Protein AF-A0A931X0A8-F1 (afdb_monomer_lite)

Sequence (350 aa):
MARTLSVPVARPAPNITLLTWGGIALCSALLLPWFRQGREIFSFLPAAMGLVLLRDSPWVIGVVILATLAVTVALLPRGEAERGRGALAVGALGLLLTTGELHLAGRPFGVGAAIVVLSFLAVLGTGLALSGMLRVDAFLAGSVLWMSAFVFIFILFPLWTVLKASVVVDGRLTLGFVEATLRAPNFLLVNNPATPRNETQIAALVGVTAGVLVGGALVVAGRRWRAVAWGIAVSTGTFVLAALYLGFGAVRNSVLLAIAVGVVSTALGFLFALLSERSRLPTRRLLGPFSILPIITPPFVLGLAMIFLFGRRGFITYQVLGISTNIFFGPLGVAIAQILAYTPIAYLVL

Radius of gyration: 30.84 Å; chains: 1; bounding box: 73×72×76 Å

Secondary structure (DSSP, 8-state):
---------------HHHHHHHHHHHHHHHHSBSB-STT-TT---GGGBHHHHTTT-HHHHHHHHHHHHHHHHHHS---HHHHHHHHHHHHHHHHHHHHHHHHHH-SPBPHHHHHHHHHHHHHHHHHHHHTTSS-S-HHHHHHHHHHHHHHIIIIIHHHHHHHHHHHEETTEE-THHHHHHHSSHHHH-SS-TTSSS-HHHHHHHHHHHHHHHHHHHHHHTT-HHHHHHHHHHHHHHHHHHHHHHH--SHHHHHHHHHHHHHHHHHHHHHHHHHHHHH---TTHHHHHHHHHHHHHS-HHHHHHHHHHHHSTT-IIIIIIT-----GGGSHHHHHHHHHHHHHHHHHHH-

Structure (mmCIF, N/CA/C/O backbone):
data_AF-A0A931X0A8-F1
#
_entry.id   AF-A0A931X0A8-F1
#
loop_
_atom_site.group_PDB
_atom_site.id
_atom_site.type_symbol
_atom_site.label_atom_id
_atom_site.label_alt_id
_atom_site.label_comp_id
_atom_site.label_asym_id
_atom_site.label_entity_id
_atom_site.label_seq_id
_atom_site.pdbx_PDB_ins_code
_atom_site.Cartn_x
_atom_site.Cartn_y
_atom_site.Cartn_z
_atom_site.occupancy
_atom_site.B_iso_or_equiv
_atom_site.auth_seq_id
_atom_site.auth_comp_id
_atom_site.auth_asym_id
_atom_site.auth_atom_id
_atom_site.pdbx_PDB_model_num
ATOM 1 N N . MET A 1 1 ? 38.638 46.600 -34.249 1.00 47.12 1 MET A N 1
ATOM 2 C CA . MET A 1 1 ? 38.869 45.137 -34.246 1.00 47.12 1 MET A CA 1
ATOM 3 C C . MET A 1 1 ? 38.197 44.529 -33.019 1.00 47.12 1 MET A C 1
ATOM 5 O O . MET A 1 1 ? 38.799 44.509 -31.956 1.00 47.12 1 MET A O 1
ATOM 9 N N . ALA A 1 2 ? 36.945 44.082 -33.137 1.00 49.72 2 ALA A N 1
ATOM 10 C CA . ALA A 1 2 ? 36.290 43.292 -32.095 1.00 49.72 2 ALA A CA 1
ATOM 11 C C . ALA A 1 2 ? 36.459 41.810 -32.459 1.00 49.72 2 ALA A C 1
ATOM 13 O O . ALA A 1 2 ? 35.886 41.349 -33.442 1.00 49.72 2 ALA A O 1
ATOM 14 N N . ARG A 1 3 ? 37.309 41.086 -31.719 1.00 51.78 3 ARG A N 1
ATOM 15 C CA . ARG A 1 3 ? 37.419 39.625 -31.835 1.00 51.78 3 ARG A CA 1
ATOM 16 C C . ARG A 1 3 ? 36.121 39.019 -31.307 1.00 51.78 3 ARG A C 1
ATOM 18 O O . ARG A 1 3 ? 35.871 39.047 -30.106 1.00 51.78 3 ARG A O 1
ATOM 25 N N . THR A 1 4 ? 35.307 38.478 -32.203 1.00 58.09 4 THR A N 1
ATOM 26 C CA . THR A 1 4 ? 34.209 37.579 -31.862 1.00 58.09 4 THR A CA 1
ATOM 27 C C . THR A 1 4 ? 34.801 36.340 -31.192 1.00 58.09 4 THR A C 1
ATOM 29 O O . THR A 1 4 ? 35.477 35.531 -31.823 1.00 58.09 4 THR A O 1
ATOM 32 N N . LEU A 1 5 ? 34.598 36.219 -29.880 1.00 57.81 5 LEU A N 1
ATOM 33 C CA . LEU A 1 5 ? 34.884 34.997 -29.136 1.00 57.81 5 LEU A CA 1
ATOM 34 C C . LEU A 1 5 ? 33.918 33.917 -29.633 1.00 57.81 5 LEU A C 1
ATOM 36 O O . LEU A 1 5 ? 32.758 33.872 -29.232 1.00 57.81 5 LEU A O 1
ATOM 40 N N . SER A 1 6 ? 34.384 33.064 -30.543 1.00 58.56 6 SER A N 1
ATOM 41 C CA . SER A 1 6 ? 33.683 31.842 -30.917 1.00 58.56 6 SER A CA 1
ATOM 42 C C . SER A 1 6 ? 33.696 30.902 -29.713 1.00 58.56 6 SER A C 1
ATOM 44 O O . SER A 1 6 ? 34.690 30.217 -29.467 1.00 58.56 6 SER A O 1
ATOM 46 N N . VAL A 1 7 ? 32.617 30.897 -28.929 1.00 63.09 7 VAL A N 1
ATOM 47 C CA . VAL A 1 7 ? 32.405 29.873 -27.902 1.00 63.09 7 VAL A CA 1
ATOM 48 C C . VAL A 1 7 ? 32.308 28.531 -28.636 1.00 63.09 7 VAL A C 1
ATOM 50 O O . VAL A 1 7 ? 31.448 28.393 -29.510 1.00 63.09 7 VAL A O 1
ATOM 53 N N . PRO A 1 8 ? 33.191 27.555 -28.364 1.00 57.22 8 PRO A N 1
ATOM 54 C CA . PRO A 1 8 ? 33.109 26.260 -29.018 1.00 57.22 8 PRO A CA 1
ATOM 55 C C . PRO A 1 8 ? 31.765 25.622 -28.666 1.00 57.22 8 PRO A C 1
ATOM 57 O O . PRO A 1 8 ? 31.428 25.474 -27.491 1.00 57.22 8 PRO A O 1
ATOM 60 N N . VAL A 1 9 ? 30.987 25.260 -29.689 1.00 61.78 9 VAL A N 1
ATOM 61 C CA . VAL A 1 9 ? 29.744 24.499 -29.527 1.00 61.78 9 VAL A CA 1
ATOM 62 C C . VAL A 1 9 ? 30.131 23.134 -28.963 1.00 61.78 9 VAL A C 1
ATOM 64 O O . VAL A 1 9 ? 30.545 22.235 -29.696 1.00 61.78 9 VAL A O 1
ATOM 67 N N . ALA A 1 10 ? 30.075 23.000 -27.639 1.00 63.38 10 ALA A N 1
ATOM 68 C CA . ALA A 1 10 ? 30.321 21.739 -26.965 1.00 63.38 10 ALA A CA 1
ATOM 69 C C . ALA A 1 10 ? 29.304 20.720 -27.488 1.00 63.38 10 ALA A C 1
ATOM 71 O O . ALA A 1 10 ? 28.094 20.955 -27.450 1.00 63.38 10 ALA A O 1
ATOM 72 N N . ARG A 1 11 ? 29.790 19.594 -28.023 1.00 63.09 11 ARG A N 1
ATOM 73 C CA . ARG A 1 11 ? 28.904 18.512 -28.460 1.00 63.09 11 ARG A CA 1
ATOM 74 C C . ARG A 1 11 ? 28.082 18.053 -27.253 1.00 63.09 11 ARG A C 1
ATOM 76 O O . ARG A 1 11 ? 28.680 17.791 -26.208 1.00 63.09 11 ARG A O 1
ATOM 83 N N . PRO A 1 12 ? 26.750 17.938 -27.372 1.00 73.31 12 PRO A N 1
ATOM 84 C CA . PRO A 1 12 ? 25.920 17.539 -26.248 1.00 73.31 12 PRO A CA 1
ATOM 85 C C . PRO A 1 12 ? 26.304 16.123 -25.811 1.00 73.31 12 PRO A C 1
ATOM 87 O O . PRO A 1 12 ? 26.112 15.154 -26.551 1.00 73.31 12 PRO A O 1
ATOM 90 N N . ALA A 1 13 ? 26.859 16.017 -24.602 1.00 81.44 13 ALA A N 1
ATOM 91 C CA . ALA A 1 13 ? 27.264 14.757 -23.988 1.00 81.44 13 ALA A CA 1
ATOM 92 C C . ALA A 1 13 ? 26.075 13.778 -23.893 1.00 81.44 13 ALA A C 1
ATOM 94 O O . ALA A 1 13 ? 24.921 14.222 -23.864 1.00 81.44 13 ALA A O 1
ATOM 95 N N . PRO A 1 14 ? 26.314 12.456 -23.877 1.00 85.25 14 PRO A N 1
ATOM 96 C CA . PRO A 1 14 ? 25.250 11.472 -23.702 1.00 85.25 14 PRO A CA 1
ATOM 97 C C . PRO A 1 14 ? 24.523 11.673 -22.366 1.00 85.25 14 PRO A C 1
ATOM 99 O O . PRO A 1 14 ? 25.137 12.004 -21.351 1.00 85.25 14 PRO A O 1
ATOM 102 N N . ASN A 1 15 ? 23.204 11.463 -22.359 1.00 89.69 15 ASN A N 1
ATOM 103 C CA . ASN A 1 15 ? 22.418 11.570 -21.132 1.00 89.69 15 ASN A CA 1
ATOM 104 C C . ASN A 1 15 ? 22.527 10.264 -20.333 1.00 89.69 15 ASN A C 1
ATOM 106 O O . ASN A 1 15 ? 21.932 9.250 -20.699 1.00 89.69 15 ASN A O 1
ATOM 110 N N . ILE A 1 16 ? 23.284 10.301 -19.236 1.00 91.25 16 ILE A N 1
ATOM 111 C CA . ILE A 1 16 ? 23.577 9.121 -18.411 1.00 91.25 16 ILE A CA 1
ATOM 112 C C . ILE A 1 16 ? 22.293 8.516 -17.831 1.00 91.25 16 ILE A C 1
ATOM 114 O O . ILE A 1 16 ? 22.151 7.301 -17.837 1.00 91.25 16 ILE A O 1
ATOM 118 N N . THR A 1 17 ? 21.334 9.331 -17.386 1.00 91.44 17 THR A N 1
ATOM 119 C CA . THR A 1 17 ? 20.079 8.849 -16.786 1.00 91.44 17 THR A CA 1
ATOM 120 C C . THR A 1 17 ? 19.210 8.087 -17.786 1.00 91.44 17 THR A C 1
ATOM 122 O O . THR A 1 17 ? 18.665 7.035 -17.464 1.00 91.44 17 THR A O 1
ATOM 125 N N . LEU A 1 18 ? 19.087 8.579 -19.021 1.00 93.00 18 LEU A N 1
ATOM 126 C CA . LEU A 1 18 ? 18.386 7.837 -20.074 1.00 93.00 18 LEU A CA 1
ATOM 127 C C . LEU A 1 18 ? 19.142 6.567 -20.464 1.00 93.00 18 LEU A C 1
ATOM 129 O O . LEU A 1 18 ? 18.517 5.537 -20.710 1.00 93.00 18 LEU A O 1
ATOM 133 N N . LEU A 1 19 ? 20.475 6.632 -20.501 1.00 94.88 19 LEU A N 1
ATOM 134 C CA . LEU A 1 19 ? 21.315 5.492 -20.847 1.00 94.88 19 LEU A CA 1
ATOM 135 C C . LEU A 1 19 ? 21.189 4.371 -19.811 1.00 94.88 19 LEU A C 1
ATOM 137 O O . LEU A 1 19 ? 21.069 3.207 -20.187 1.00 94.88 19 LEU A O 1
ATOM 141 N N . THR A 1 20 ? 21.175 4.710 -18.520 1.00 95.38 20 THR A N 1
ATOM 142 C CA . THR A 1 20 ? 21.026 3.733 -17.438 1.00 95.38 20 THR A CA 1
ATOM 143 C C . THR A 1 20 ? 19.653 3.079 -17.483 1.00 95.38 20 THR A C 1
ATOM 145 O O . THR A 1 20 ? 19.578 1.855 -17.525 1.00 95.38 20 THR A O 1
ATOM 148 N N . TRP A 1 21 ? 18.566 3.852 -17.549 1.00 96.38 21 TRP A N 1
ATOM 149 C CA . TRP A 1 21 ? 17.216 3.279 -17.578 1.00 96.38 21 TRP A CA 1
ATOM 150 C C . TRP A 1 21 ? 16.913 2.523 -18.873 1.00 96.38 21 TRP A C 1
ATOM 152 O O . TRP A 1 21 ? 16.328 1.443 -18.815 1.00 96.38 21 TRP A O 1
ATOM 162 N N . GLY A 1 22 ? 17.357 3.027 -20.027 1.00 96.19 22 GLY A N 1
ATOM 163 C CA . GLY A 1 22 ? 17.259 2.308 -21.299 1.00 96.19 22 GLY A CA 1
ATOM 164 C C . GLY A 1 22 ? 18.070 1.009 -21.290 1.00 96.19 22 GLY A C 1
ATOM 165 O O . GLY A 1 22 ? 17.586 -0.026 -21.743 1.00 96.19 22 GLY A O 1
ATOM 166 N N . GLY A 1 23 ? 19.274 1.034 -20.712 1.00 96.94 23 GLY A N 1
ATOM 167 C CA . GLY A 1 23 ? 20.123 -0.145 -20.554 1.00 96.94 23 GLY A CA 1
ATOM 168 C C . GLY A 1 23 ? 19.510 -1.187 -19.618 1.00 96.94 23 GLY A C 1
ATOM 169 O O . GLY A 1 23 ? 19.474 -2.365 -19.961 1.00 96.94 23 GLY A O 1
ATOM 170 N N . ILE A 1 24 ? 18.959 -0.766 -18.474 1.00 97.56 24 ILE A N 1
ATOM 171 C CA . ILE A 1 24 ? 18.244 -1.659 -17.549 1.00 97.56 24 ILE A CA 1
ATOM 172 C C . ILE A 1 24 ? 17.011 -2.255 -18.236 1.00 97.56 24 ILE A C 1
ATOM 174 O O . ILE A 1 24 ? 16.804 -3.466 -18.140 1.00 97.56 24 ILE A O 1
ATOM 178 N N . ALA A 1 25 ? 16.229 -1.454 -18.970 1.00 97.19 25 ALA A N 1
ATOM 179 C CA . ALA A 1 25 ? 15.089 -1.943 -19.746 1.00 97.19 25 ALA A CA 1
ATOM 180 C C . ALA A 1 25 ? 15.523 -3.010 -20.758 1.00 97.19 25 ALA A C 1
ATOM 182 O O . ALA A 1 25 ? 14.906 -4.065 -20.830 1.00 97.19 25 ALA A O 1
ATOM 183 N N . LEU A 1 26 ? 16.612 -2.779 -21.495 1.00 97.50 26 LEU A N 1
ATOM 184 C CA . LEU A 1 26 ? 17.105 -3.711 -22.510 1.00 97.50 26 LEU A CA 1
ATOM 185 C C . LEU A 1 26 ? 17.635 -5.009 -21.889 1.00 97.50 26 LEU A C 1
ATOM 187 O O . LEU A 1 26 ? 17.256 -6.101 -22.310 1.00 97.50 26 LEU A O 1
ATOM 191 N N . CYS A 1 27 ? 18.475 -4.899 -20.860 1.00 97.12 27 CYS A N 1
ATOM 192 C CA . CYS A 1 27 ? 19.023 -6.055 -20.158 1.00 97.12 27 CYS A CA 1
ATOM 193 C C . CYS A 1 27 ? 17.917 -6.888 -19.503 1.00 97.12 27 CYS A C 1
ATOM 195 O O . CYS A 1 27 ? 17.929 -8.109 -19.623 1.00 97.12 27 CYS A O 1
ATOM 197 N N . SER A 1 28 ? 16.940 -6.255 -18.847 1.00 95.19 28 SER A N 1
ATOM 198 C CA . SER A 1 28 ? 15.808 -6.967 -18.238 1.00 95.19 28 SER A CA 1
ATOM 199 C C . SER A 1 28 ? 14.871 -7.573 -19.281 1.00 95.19 28 SER A C 1
ATOM 201 O O . SER A 1 28 ? 14.453 -8.718 -19.118 1.00 95.19 28 SER A O 1
ATOM 203 N N . ALA A 1 29 ? 14.611 -6.866 -20.384 1.00 95.00 29 ALA A N 1
ATOM 204 C CA . ALA A 1 29 ? 13.797 -7.367 -21.483 1.00 95.00 29 ALA A CA 1
ATOM 205 C C . ALA A 1 29 ? 14.408 -8.600 -22.157 1.00 95.00 29 ALA A C 1
ATOM 207 O O . ALA A 1 29 ? 13.654 -9.418 -22.668 1.00 95.00 29 ALA A O 1
ATOM 208 N N . LEU A 1 30 ? 15.735 -8.758 -22.145 1.00 95.12 30 LEU A N 1
ATOM 209 C CA . LEU A 1 30 ? 16.428 -9.892 -22.763 1.00 95.12 30 LEU A CA 1
ATOM 210 C C . LEU A 1 30 ? 16.751 -11.017 -21.772 1.00 95.12 30 LEU A C 1
ATOM 212 O O . LEU A 1 30 ? 16.525 -12.189 -22.066 1.00 95.12 30 LEU A O 1
ATOM 216 N N . LEU A 1 31 ? 17.310 -10.677 -20.613 1.00 94.31 31 LEU A N 1
ATOM 217 C CA . LEU A 1 31 ? 18.003 -11.636 -19.748 1.00 94.31 31 LEU A CA 1
ATOM 218 C C . LEU A 1 31 ? 17.157 -12.141 -18.578 1.00 94.31 31 LEU A C 1
ATOM 220 O O . LEU A 1 31 ? 17.576 -13.079 -17.902 1.00 94.31 31 LEU A O 1
ATOM 224 N N . LEU A 1 32 ? 15.998 -11.532 -18.310 1.00 93.38 32 LEU A N 1
ATOM 225 C CA . LEU A 1 32 ? 15.161 -11.888 -17.165 1.00 93.38 32 LEU A CA 1
ATOM 226 C C . LEU A 1 32 ? 13.867 -12.601 -17.580 1.00 93.38 32 LEU A C 1
ATOM 228 O O . LEU A 1 32 ? 13.377 -12.414 -18.699 1.00 93.38 32 LEU A O 1
ATOM 232 N N . PRO A 1 33 ? 13.288 -13.413 -16.673 1.00 92.06 33 PRO A N 1
ATOM 233 C CA . PRO A 1 33 ? 12.029 -14.091 -16.928 1.00 92.06 33 PRO A CA 1
ATOM 234 C C . PRO A 1 33 ? 10.858 -13.100 -16.892 1.00 92.06 33 PRO A C 1
ATOM 236 O O . PRO A 1 33 ? 10.620 -12.417 -15.890 1.00 92.06 33 PRO A O 1
ATOM 239 N N . TRP A 1 34 ? 10.106 -13.040 -17.987 1.00 91.69 34 TRP A N 1
ATOM 240 C CA . TRP A 1 34 ? 8.918 -12.194 -18.146 1.00 91.69 34 TRP A CA 1
ATOM 241 C C . TRP A 1 34 ? 7.685 -12.762 -17.453 1.00 91.69 34 TRP A C 1
ATOM 243 O O . TRP A 1 34 ? 6.838 -12.012 -16.969 1.00 91.69 34 TRP A O 1
ATOM 253 N N . PHE A 1 35 ? 7.614 -14.087 -17.370 1.00 89.94 35 PHE A N 1
ATOM 254 C CA . PHE A 1 35 ? 6.514 -14.824 -16.762 1.00 89.94 35 PHE A CA 1
ATOM 255 C C . PHE A 1 35 ? 7.038 -15.753 -15.670 1.00 89.94 35 PHE A C 1
ATOM 257 O O . PHE A 1 35 ? 8.192 -16.184 -15.707 1.00 89.94 35 PHE A O 1
ATOM 264 N N . ARG A 1 36 ? 6.175 -16.090 -14.713 1.00 87.06 36 ARG A N 1
ATOM 265 C CA . ARG A 1 36 ? 6.492 -17.026 -13.625 1.00 87.06 36 ARG A CA 1
ATOM 266 C C . ARG A 1 36 ? 5.543 -18.217 -13.597 1.00 87.06 36 ARG A C 1
ATOM 268 O O . ARG A 1 36 ? 4.381 -18.098 -13.992 1.00 87.06 36 ARG A O 1
ATOM 275 N N . GLN A 1 37 ? 6.028 -19.356 -13.105 1.00 77.50 37 GLN A N 1
ATOM 276 C CA . GLN A 1 37 ? 5.179 -20.519 -12.840 1.00 77.50 37 GLN A CA 1
ATOM 277 C C . GLN A 1 37 ? 4.599 -20.415 -11.431 1.00 77.50 37 GLN A C 1
ATOM 279 O O . GLN A 1 37 ? 5.310 -20.437 -10.430 1.00 77.50 37 GLN A O 1
ATOM 284 N N . GLY A 1 38 ? 3.276 -20.300 -11.353 1.00 73.50 38 GLY A N 1
ATOM 285 C CA . GLY A 1 38 ? 2.566 -20.283 -10.080 1.00 73.50 38 GLY A CA 1
ATOM 286 C C . GLY A 1 38 ? 2.837 -19.029 -9.241 1.00 73.50 38 GLY A C 1
ATOM 287 O O . GLY A 1 38 ? 2.790 -17.902 -9.734 1.00 73.50 38 GLY A O 1
ATOM 288 N N . ARG A 1 39 ? 3.025 -19.225 -7.929 1.00 70.62 39 ARG A N 1
ATOM 289 C CA . ARG A 1 39 ? 3.071 -18.144 -6.926 1.00 70.62 39 ARG A CA 1
ATOM 290 C C . ARG A 1 39 ? 4.480 -17.695 -6.543 1.00 70.62 39 ARG A C 1
ATOM 292 O O . ARG A 1 39 ? 4.604 -16.687 -5.846 1.00 70.62 39 ARG A O 1
ATOM 299 N N . GLU A 1 40 ? 5.520 -18.376 -7.007 1.00 76.00 40 GLU A N 1
ATOM 300 C CA . GLU A 1 40 ? 6.910 -18.053 -6.676 1.00 76.00 40 GLU A CA 1
ATOM 301 C C . GLU A 1 40 ? 7.404 -16.871 -7.513 1.00 76.00 40 GLU A C 1
ATOM 303 O O . GLU A 1 40 ? 7.342 -16.896 -8.736 1.00 76.00 40 GLU A O 1
ATOM 308 N N . ILE A 1 41 ? 7.848 -15.789 -6.868 1.00 66.31 41 ILE A N 1
ATOM 309 C CA . ILE A 1 41 ? 8.265 -14.556 -7.567 1.00 66.31 41 ILE A CA 1
ATOM 310 C C . ILE A 1 41 ? 9.604 -14.755 -8.295 1.00 66.31 41 ILE A C 1
ATOM 312 O O . ILE A 1 41 ? 9.795 -14.216 -9.382 1.00 66.31 41 ILE A O 1
ATOM 316 N N . PHE A 1 42 ? 10.496 -15.570 -7.730 1.00 75.12 42 PHE A N 1
ATOM 317 C CA . PHE A 1 42 ? 11.835 -15.838 -8.261 1.00 75.12 42 PHE A CA 1
ATOM 318 C C . PHE A 1 42 ? 11.917 -17.152 -9.053 1.00 75.12 42 PHE A C 1
ATOM 320 O O . PHE A 1 42 ? 12.971 -17.778 -9.097 1.00 75.12 42 PHE A O 1
ATOM 327 N N . SER A 1 43 ? 10.819 -17.597 -9.676 1.00 72.38 43 SER A N 1
ATOM 328 C CA . SER A 1 43 ? 10.859 -18.797 -10.517 1.00 72.38 43 SER A CA 1
ATOM 329 C C . SER A 1 43 ? 11.645 -18.508 -11.801 1.00 72.38 43 SER A C 1
ATOM 331 O O . SER A 1 43 ? 11.216 -17.692 -12.623 1.00 72.38 43 SER A O 1
ATOM 333 N N . PHE A 1 44 ? 12.773 -19.185 -11.993 1.00 77.50 44 PHE A N 1
ATOM 334 C CA . PHE A 1 44 ? 13.575 -19.067 -13.207 1.00 77.50 44 PHE A CA 1
ATOM 335 C C . PHE A 1 44 ? 13.186 -20.159 -14.195 1.00 77.50 44 PHE A C 1
ATOM 337 O O . PHE A 1 44 ? 13.513 -21.329 -14.017 1.00 77.50 44 PHE A O 1
ATOM 344 N N . LEU A 1 45 ? 12.480 -19.761 -15.250 1.00 82.75 45 LEU A N 1
ATOM 345 C CA . LEU A 1 45 ? 12.090 -20.651 -16.334 1.00 82.75 45 LEU A CA 1
ATOM 346 C C . LEU A 1 45 ? 12.826 -20.238 -17.600 1.00 82.75 45 LEU A C 1
ATOM 348 O O . LEU A 1 45 ? 12.595 -19.125 -18.077 1.00 82.75 45 LEU A O 1
ATOM 352 N N . PRO A 1 46 ? 13.642 -21.124 -18.193 1.00 85.12 46 PRO A N 1
ATOM 353 C CA . PRO A 1 46 ? 14.332 -20.823 -19.442 1.00 85.12 46 PRO A CA 1
ATOM 354 C C . PRO A 1 46 ? 13.373 -20.371 -20.552 1.00 85.12 46 PRO A C 1
ATOM 356 O O . PRO A 1 46 ? 13.654 -19.405 -21.249 1.00 85.12 46 PRO A O 1
ATOM 359 N N . ALA A 1 47 ? 12.194 -20.994 -20.648 1.00 86.38 47 ALA A N 1
ATOM 360 C CA . ALA A 1 47 ? 11.167 -20.639 -21.631 1.00 86.38 47 ALA A CA 1
ATOM 361 C C . ALA A 1 47 ? 10.507 -19.268 -21.391 1.00 86.38 47 ALA A C 1
ATOM 363 O O . ALA A 1 47 ? 9.900 -18.711 -22.298 1.00 86.38 47 ALA A O 1
ATOM 364 N N . ALA A 1 48 ? 10.599 -18.724 -20.174 1.00 87.31 48 ALA A N 1
ATOM 365 C CA . ALA A 1 48 ? 10.066 -17.404 -19.850 1.00 87.31 48 ALA A CA 1
ATOM 366 C C . ALA A 1 48 ? 11.114 -16.292 -19.995 1.00 87.31 48 ALA A C 1
ATOM 368 O O . ALA A 1 48 ? 10.776 -15.125 -19.799 1.00 87.31 48 ALA A O 1
ATOM 369 N N . MET A 1 49 ? 12.372 -16.633 -20.299 1.00 91.25 49 MET A N 1
ATOM 370 C CA . MET A 1 49 ? 13.424 -15.648 -20.539 1.00 91.25 49 MET A CA 1
ATOM 371 C C . MET A 1 49 ? 13.089 -14.824 -21.777 1.00 91.25 49 MET A C 1
ATOM 373 O O . MET A 1 49 ? 12.707 -15.373 -22.812 1.00 91.25 49 MET A O 1
ATOM 377 N N . GLY A 1 50 ? 13.290 -13.512 -21.691 1.00 88.38 50 GLY A N 1
ATOM 378 C CA . GLY A 1 50 ? 13.003 -12.601 -22.796 1.00 88.38 50 GLY A CA 1
ATOM 379 C C . GLY A 1 50 ? 13.687 -12.984 -24.109 1.00 88.38 50 GLY A C 1
ATOM 380 O O . GLY A 1 50 ? 13.053 -12.974 -25.158 1.00 88.38 50 GLY A O 1
ATOM 381 N N . LEU A 1 51 ? 14.945 -13.432 -24.046 1.00 91.50 51 LEU A N 1
ATOM 382 C CA . LEU A 1 51 ? 15.713 -13.885 -25.208 1.00 91.50 51 LEU A CA 1
ATOM 383 C C . LEU A 1 51 ? 15.062 -15.070 -25.938 1.00 91.50 51 LEU A C 1
ATOM 385 O O . LEU A 1 5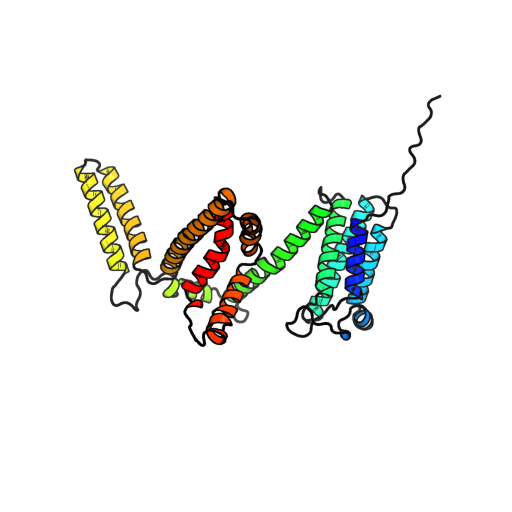1 ? 15.163 -15.175 -27.157 1.00 91.50 51 LEU A O 1
ATOM 389 N N . VAL A 1 52 ? 14.403 -15.963 -25.197 1.00 91.12 52 VAL A N 1
ATOM 390 C CA . VAL A 1 52 ? 13.673 -17.099 -25.774 1.00 91.12 52 VAL A CA 1
ATOM 391 C C . VAL A 1 52 ? 12.336 -16.620 -26.334 1.00 91.12 52 VAL A C 1
ATOM 393 O O . VAL A 1 52 ? 12.005 -16.935 -27.475 1.00 91.12 52 VAL A O 1
ATOM 396 N N . LEU A 1 53 ? 11.628 -15.772 -25.582 1.00 90.25 53 LEU A N 1
ATOM 397 C CA . LEU A 1 53 ? 10.337 -15.201 -25.977 1.00 90.25 53 LEU A CA 1
ATOM 398 C C . LEU A 1 53 ? 10.404 -14.324 -27.232 1.00 90.25 53 LEU A C 1
ATOM 400 O O . LEU A 1 53 ? 9.390 -14.177 -27.906 1.00 90.25 53 LEU A O 1
ATOM 404 N N . LEU A 1 54 ? 11.576 -13.792 -27.592 1.00 91.44 54 LEU A N 1
ATOM 405 C CA . LEU A 1 54 ? 11.783 -13.085 -28.861 1.00 91.44 54 LEU A CA 1
ATOM 406 C C . LEU A 1 54 ? 11.415 -13.918 -30.093 1.00 91.44 54 LEU A C 1
ATOM 408 O O . LEU A 1 54 ? 11.129 -13.343 -31.137 1.00 91.44 54 LEU A O 1
ATOM 412 N N . ARG A 1 55 ? 11.452 -15.252 -30.005 1.00 89.06 55 ARG A N 1
ATOM 413 C CA . ARG A 1 55 ? 11.071 -16.128 -31.123 1.00 89.06 55 ARG A CA 1
ATOM 414 C C . ARG A 1 55 ? 9.559 -16.273 -31.265 1.00 89.06 55 ARG A C 1
ATOM 416 O O . ARG A 1 55 ? 9.076 -16.447 -32.378 1.00 89.06 55 ARG A O 1
ATOM 423 N N . ASP A 1 56 ? 8.841 -16.170 -30.150 1.00 85.94 56 ASP A N 1
ATOM 424 C CA . ASP A 1 56 ? 7.445 -16.594 -30.052 1.00 85.94 56 ASP A CA 1
ATOM 425 C C . ASP A 1 56 ? 6.470 -15.419 -29.865 1.00 85.94 56 ASP A C 1
ATOM 427 O O . ASP A 1 56 ? 5.290 -15.547 -30.188 1.00 85.94 56 ASP A O 1
ATOM 431 N N . SER A 1 57 ? 6.935 -14.272 -29.352 1.00 88.69 57 SER A N 1
ATOM 432 C CA . SER A 1 57 ? 6.095 -13.108 -29.048 1.00 88.69 57 SER A CA 1
ATOM 433 C C . SER A 1 57 ? 6.541 -11.853 -29.811 1.00 88.69 57 SER A C 1
ATOM 435 O O . SER A 1 57 ? 7.587 -11.274 -29.493 1.00 88.69 57 SER A O 1
ATOM 437 N N . PRO A 1 58 ? 5.734 -11.349 -30.770 1.00 92.00 58 PRO A N 1
ATOM 438 C CA . PRO A 1 58 ? 6.040 -10.104 -31.477 1.00 92.00 58 PRO A CA 1
ATOM 439 C C . PRO A 1 58 ? 6.017 -8.882 -30.549 1.00 92.00 58 PRO A C 1
ATOM 441 O O . PRO A 1 58 ? 6.681 -7.880 -30.818 1.00 92.00 58 PRO A O 1
ATOM 444 N N . TRP A 1 59 ? 5.298 -8.963 -29.429 1.00 91.69 59 TRP A N 1
ATOM 445 C CA . TRP A 1 59 ? 5.246 -7.891 -28.445 1.00 91.69 59 TRP A CA 1
ATOM 446 C C . TRP A 1 59 ? 6.572 -7.739 -27.704 1.00 91.69 59 TRP A C 1
ATOM 448 O O . TRP A 1 59 ? 7.056 -6.619 -27.551 1.00 91.69 59 TRP A O 1
ATOM 458 N N . VAL A 1 60 ? 7.203 -8.852 -27.308 1.00 92.06 60 VAL A N 1
ATOM 459 C CA . VAL A 1 60 ? 8.526 -8.833 -26.660 1.00 92.06 60 VAL A CA 1
ATOM 460 C C . VAL A 1 60 ? 9.586 -8.283 -27.617 1.00 92.06 60 VAL A C 1
ATOM 462 O O . VAL A 1 60 ? 10.424 -7.485 -27.196 1.00 92.06 60 VAL A O 1
ATOM 465 N N . ILE A 1 61 ? 9.506 -8.611 -28.914 1.00 94.81 61 ILE A N 1
ATOM 466 C CA . ILE A 1 61 ? 10.358 -7.994 -29.948 1.00 94.81 61 ILE A CA 1
ATOM 467 C C . ILE A 1 61 ? 10.165 -6.473 -29.958 1.00 94.81 61 ILE A C 1
ATOM 469 O O . ILE A 1 61 ? 11.143 -5.728 -29.890 1.00 94.81 61 ILE A O 1
ATOM 473 N N . GLY A 1 62 ? 8.914 -6.003 -29.992 1.00 95.50 62 GLY A N 1
ATOM 474 C CA . GLY A 1 62 ? 8.593 -4.574 -29.957 1.00 95.50 62 GLY A CA 1
ATOM 475 C C . GLY A 1 62 ? 9.137 -3.871 -28.711 1.00 95.50 62 GLY A C 1
ATOM 476 O O . GLY A 1 62 ? 9.706 -2.783 -28.808 1.00 95.50 62 GLY A O 1
ATOM 477 N N . VAL A 1 63 ? 9.045 -4.513 -27.546 1.00 95.94 63 VAL A N 1
ATOM 478 C CA . VAL A 1 63 ? 9.614 -3.987 -26.300 1.00 95.94 63 VAL A CA 1
ATOM 479 C C . VAL A 1 63 ? 11.139 -3.904 -26.373 1.00 95.94 63 VAL A C 1
ATOM 481 O O . VAL A 1 63 ? 11.697 -2.864 -26.026 1.00 95.94 63 VAL A O 1
ATOM 484 N N . VAL A 1 64 ? 11.822 -4.944 -26.855 1.00 96.69 64 VAL A N 1
ATOM 485 C CA . VAL A 1 64 ? 13.285 -4.922 -27.013 1.00 96.69 64 VAL A CA 1
ATOM 486 C C . VAL A 1 64 ? 13.711 -3.815 -27.978 1.00 96.69 64 VAL A C 1
ATOM 488 O O . VAL A 1 64 ? 14.625 -3.061 -27.651 1.00 96.69 64 VAL A O 1
ATOM 491 N N . ILE A 1 65 ? 13.006 -3.639 -29.101 1.00 97.31 65 ILE A N 1
ATOM 492 C CA . ILE A 1 65 ? 13.256 -2.540 -30.048 1.00 97.31 65 ILE A CA 1
ATOM 493 C C . ILE A 1 65 ? 13.129 -1.184 -29.351 1.00 97.31 65 ILE A C 1
ATOM 495 O O . ILE A 1 65 ? 14.008 -0.336 -29.501 1.00 97.31 65 ILE A O 1
ATOM 499 N N . LEU A 1 66 ? 12.072 -0.968 -28.566 1.00 97.69 66 LEU A N 1
ATOM 500 C CA . LEU A 1 66 ? 11.885 0.289 -27.838 1.00 97.69 66 LEU A CA 1
ATOM 501 C C . LEU A 1 66 ? 12.922 0.484 -26.728 1.00 97.69 66 LEU A C 1
ATOM 503 O O . LEU A 1 66 ? 13.379 1.605 -26.519 1.00 97.69 66 LEU A O 1
ATOM 507 N N . ALA A 1 67 ? 13.355 -0.577 -26.050 1.00 96.75 67 ALA A N 1
ATOM 508 C CA . ALA A 1 67 ? 14.426 -0.501 -25.061 1.00 96.75 67 ALA A CA 1
ATOM 509 C C . ALA A 1 67 ? 15.768 -0.134 -25.718 1.00 96.75 67 ALA A C 1
ATOM 511 O O . ALA A 1 67 ? 16.484 0.743 -25.232 1.00 96.75 67 ALA A O 1
ATOM 512 N N . THR A 1 68 ? 16.080 -0.723 -26.876 1.00 97.25 68 THR A N 1
ATOM 513 C CA . THR A 1 68 ? 17.228 -0.316 -27.696 1.00 97.25 68 THR A CA 1
ATOM 514 C C . THR A 1 68 ? 17.080 1.132 -28.162 1.00 97.25 68 THR A C 1
ATOM 516 O O . THR A 1 68 ? 18.027 1.909 -28.055 1.00 97.25 68 THR A O 1
ATOM 519 N N . LEU A 1 69 ? 15.890 1.543 -28.606 1.00 96.81 69 LEU A N 1
ATOM 520 C CA . LEU A 1 69 ? 15.627 2.918 -29.023 1.00 96.81 69 LEU A CA 1
ATOM 521 C C . LEU A 1 69 ? 15.843 3.900 -27.859 1.00 96.81 69 LEU A C 1
ATOM 523 O O . LEU A 1 69 ? 16.463 4.940 -28.066 1.00 96.81 69 LEU A O 1
ATOM 527 N N . ALA A 1 70 ? 15.453 3.553 -26.629 1.00 95.94 70 ALA A N 1
ATOM 528 C CA . ALA A 1 70 ? 15.713 4.367 -25.438 1.00 95.94 70 ALA A CA 1
ATOM 529 C C . ALA A 1 70 ? 17.219 4.588 -25.209 1.00 95.94 70 ALA A C 1
ATOM 531 O O . ALA A 1 70 ? 17.650 5.721 -24.982 1.00 95.94 70 ALA A O 1
ATOM 532 N N . VAL A 1 71 ? 18.027 3.530 -25.351 1.00 96.44 71 VAL A N 1
ATOM 533 C CA . VAL A 1 71 ? 19.498 3.611 -25.301 1.00 96.44 71 VAL A CA 1
ATOM 534 C C . VAL A 1 71 ? 20.032 4.511 -26.416 1.00 96.44 71 VAL A C 1
ATOM 536 O O . VAL A 1 71 ? 20.856 5.386 -26.161 1.00 96.44 71 VAL A O 1
ATOM 539 N N . THR A 1 72 ? 19.544 4.360 -27.650 1.00 94.38 72 THR A N 1
ATOM 540 C CA . THR A 1 72 ? 20.015 5.197 -28.766 1.00 94.38 72 THR A CA 1
ATOM 541 C C . THR A 1 72 ? 19.661 6.674 -28.577 1.00 94.38 72 THR A C 1
ATOM 543 O O . THR A 1 72 ? 20.511 7.532 -28.810 1.00 94.38 72 THR A O 1
ATOM 546 N N . VAL A 1 73 ? 18.460 6.995 -28.078 1.00 93.62 73 VAL A N 1
ATOM 547 C CA . VAL A 1 73 ? 18.040 8.373 -27.768 1.00 93.62 73 VAL A CA 1
ATOM 548 C C . VAL A 1 73 ? 18.970 9.015 -26.736 1.00 93.62 73 VAL A C 1
ATOM 550 O O . VAL A 1 73 ? 19.274 10.203 -26.851 1.00 93.62 73 VAL A O 1
ATOM 553 N N . ALA A 1 74 ? 19.477 8.239 -25.776 1.00 91.75 74 ALA A N 1
ATOM 554 C CA . ALA A 1 74 ? 20.435 8.716 -24.782 1.00 91.75 74 ALA A CA 1
ATOM 555 C C . ALA A 1 74 ? 21.804 9.093 -25.382 1.00 91.75 74 ALA A C 1
ATOM 557 O O . ALA A 1 74 ? 22.470 10.000 -24.876 1.00 91.75 74 ALA A O 1
ATOM 558 N N . LEU A 1 75 ? 22.217 8.406 -26.453 1.00 91.50 75 LEU A N 1
ATOM 559 C CA . LEU A 1 75 ? 23.528 8.554 -27.095 1.00 91.50 75 LEU A CA 1
ATOM 560 C C . LEU A 1 75 ? 23.540 9.584 -28.234 1.00 91.50 75 LEU A C 1
ATOM 562 O O . LEU A 1 75 ? 24.588 10.158 -28.530 1.00 91.50 75 LEU A O 1
ATOM 566 N N . LEU A 1 76 ? 22.397 9.838 -28.880 1.00 87.56 76 LEU A N 1
ATOM 567 C CA . LEU A 1 76 ? 22.304 10.753 -30.022 1.00 87.56 76 LEU A CA 1
ATOM 568 C C . LEU A 1 76 ? 22.715 12.182 -29.635 1.00 87.56 76 LEU A C 1
ATOM 570 O O . LEU A 1 76 ? 22.151 12.712 -28.680 1.00 87.56 76 LEU A O 1
ATOM 574 N N . PRO A 1 77 ? 23.611 12.865 -30.373 1.00 84.62 77 PRO A N 1
ATOM 575 C CA . PRO A 1 77 ? 24.052 14.230 -30.074 1.00 84.62 77 PRO A CA 1
ATOM 576 C C . PRO A 1 77 ? 23.000 15.278 -30.490 1.00 84.62 77 PRO A C 1
ATOM 578 O O . PRO A 1 77 ? 23.230 16.091 -31.380 1.00 84.62 77 PRO A O 1
ATOM 581 N N . ARG A 1 78 ? 21.820 15.238 -29.864 1.00 85.31 78 ARG A N 1
ATOM 582 C CA . ARG A 1 78 ? 20.701 16.173 -30.072 1.00 85.31 78 ARG A CA 1
ATOM 583 C C . ARG A 1 78 ? 20.496 17.080 -28.860 1.00 85.31 78 AR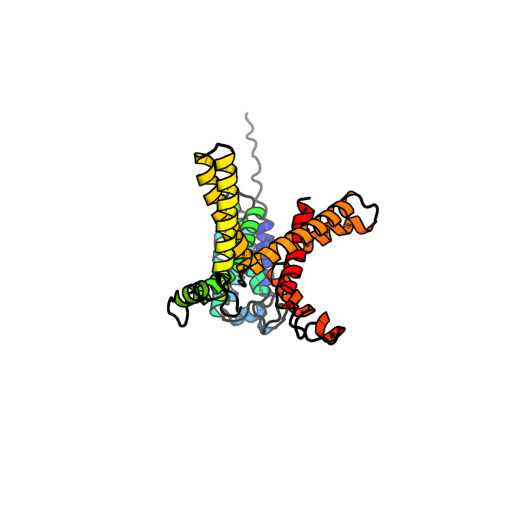G A C 1
ATOM 585 O O . ARG A 1 78 ? 21.004 16.794 -27.776 1.00 85.31 78 ARG A O 1
ATOM 592 N N . GLY A 1 79 ? 19.737 18.160 -29.049 1.00 86.06 79 GLY A N 1
ATOM 593 C CA . GLY A 1 79 ? 19.338 19.053 -27.960 1.00 86.06 79 GLY A CA 1
ATOM 594 C C . GLY A 1 79 ? 18.488 18.337 -26.904 1.00 86.06 79 GLY A C 1
ATOM 595 O O . GLY A 1 79 ? 17.808 17.351 -27.199 1.00 86.06 79 GLY A O 1
ATOM 596 N N . GLU A 1 80 ? 18.511 18.836 -25.666 1.00 86.25 80 GLU A N 1
ATOM 597 C CA . GLU A 1 80 ? 17.828 18.197 -24.529 1.00 86.25 80 GLU A CA 1
ATOM 598 C C . GLU A 1 80 ? 16.320 18.045 -24.750 1.00 86.25 80 GLU A C 1
ATOM 600 O O . GLU A 1 80 ? 15.778 16.967 -24.515 1.00 86.25 80 GLU A O 1
ATOM 605 N N . ALA A 1 81 ? 15.665 19.063 -25.313 1.00 87.88 81 ALA A N 1
ATOM 606 C CA . ALA A 1 81 ? 14.232 19.025 -25.601 1.00 87.88 81 ALA A CA 1
ATOM 607 C C . ALA A 1 81 ? 13.852 17.944 -26.630 1.00 87.88 81 ALA A C 1
ATOM 609 O O . ALA A 1 81 ? 12.837 17.261 -26.476 1.00 87.88 81 ALA A O 1
ATOM 610 N N . GLU A 1 82 ? 14.667 17.750 -27.670 1.00 90.38 82 GLU A N 1
ATOM 611 C CA . GLU A 1 82 ? 14.432 16.716 -28.686 1.00 90.38 82 GLU A CA 1
ATOM 612 C C . GLU A 1 82 ? 14.666 15.313 -28.127 1.00 90.38 82 GLU A C 1
ATOM 614 O O . GLU A 1 82 ? 13.856 14.412 -28.360 1.00 90.38 82 GLU A O 1
ATOM 619 N N . ARG A 1 83 ? 15.739 15.134 -27.343 1.00 91.69 83 ARG A N 1
ATOM 620 C CA . ARG A 1 83 ? 15.985 13.888 -26.602 1.00 91.69 83 ARG A CA 1
ATOM 621 C C . ARG A 1 83 ? 14.833 13.589 -25.652 1.00 91.69 83 ARG A C 1
ATOM 623 O O . ARG A 1 83 ? 14.380 12.451 -25.599 1.00 91.69 83 ARG A O 1
ATOM 630 N N . GLY A 1 84 ? 14.325 14.606 -24.961 1.00 92.69 84 GLY A N 1
ATOM 631 C CA . GLY A 1 84 ? 13.188 14.494 -24.057 1.00 92.69 84 GLY A CA 1
ATOM 632 C C . GLY A 1 84 ? 11.923 14.015 -24.758 1.00 92.69 84 GLY A C 1
ATOM 633 O O . GLY A 1 84 ? 11.307 13.054 -24.308 1.00 92.69 84 GLY A O 1
ATOM 634 N N . ARG A 1 85 ? 11.572 14.606 -25.907 1.00 94.31 85 ARG A N 1
ATOM 635 C CA . ARG A 1 85 ? 10.426 14.157 -26.722 1.00 94.31 85 ARG A CA 1
ATOM 636 C C . ARG A 1 85 ? 10.603 12.727 -27.234 1.00 94.31 85 ARG A C 1
ATOM 638 O O . ARG A 1 85 ? 9.655 11.948 -27.193 1.00 94.31 85 ARG A O 1
ATOM 645 N N . GLY A 1 86 ? 11.813 12.373 -27.671 1.00 95.31 86 GLY A N 1
ATOM 646 C CA . GLY A 1 86 ? 12.148 11.007 -28.076 1.00 95.31 86 GLY A CA 1
ATOM 647 C C . GLY A 1 86 ? 11.974 10.012 -26.928 1.00 95.31 86 GLY A C 1
ATOM 648 O O . GLY A 1 86 ? 11.255 9.029 -27.068 1.00 95.31 86 GLY A O 1
ATOM 649 N N . ALA A 1 87 ? 12.565 10.297 -25.768 1.00 95.69 87 ALA A N 1
ATOM 650 C CA . ALA A 1 87 ? 12.451 9.460 -24.578 1.00 95.69 87 ALA A CA 1
ATOM 651 C C . ALA A 1 87 ? 11.004 9.359 -24.076 1.00 95.69 87 ALA A C 1
ATOM 653 O O . ALA A 1 87 ? 10.579 8.287 -23.660 1.00 95.69 87 ALA A O 1
ATOM 654 N N . LEU A 1 88 ? 10.227 10.439 -24.169 1.00 96.12 88 LEU A N 1
ATOM 655 C CA . LEU A 1 88 ? 8.811 10.450 -23.815 1.00 96.12 88 LEU A CA 1
ATOM 656 C C . LEU A 1 88 ? 8.002 9.503 -24.709 1.00 96.12 88 LEU A C 1
ATOM 658 O O . LEU A 1 88 ? 7.252 8.676 -24.195 1.00 96.12 88 LEU A O 1
ATOM 662 N N . ALA A 1 89 ? 8.190 9.575 -26.029 1.00 96.81 89 ALA A N 1
ATOM 663 C CA . ALA A 1 89 ? 7.513 8.684 -26.968 1.00 96.81 89 ALA A CA 1
ATOM 664 C C . ALA A 1 89 ? 7.918 7.219 -26.748 1.00 96.81 89 ALA A C 1
ATOM 666 O O . ALA A 1 89 ? 7.059 6.345 -26.649 1.00 96.81 89 ALA A O 1
ATOM 667 N N . VAL A 1 90 ? 9.220 6.956 -26.610 1.00 97.25 90 VAL A N 1
ATOM 668 C CA . VAL A 1 90 ? 9.751 5.605 -26.387 1.00 97.25 90 VAL A CA 1
ATOM 669 C C . VAL A 1 90 ? 9.282 5.029 -25.055 1.00 97.25 90 VAL A C 1
ATOM 671 O O . VAL A 1 90 ? 8.849 3.882 -25.011 1.00 97.25 90 VAL A O 1
ATOM 674 N N . GLY A 1 91 ? 9.330 5.816 -23.979 1.00 97.00 91 GLY A N 1
ATOM 675 C CA . GLY A 1 91 ? 8.853 5.413 -22.660 1.00 97.00 91 GLY A CA 1
ATOM 676 C C . GLY A 1 91 ? 7.357 5.102 -22.665 1.00 97.00 91 GLY A C 1
ATOM 677 O O . GLY A 1 91 ? 6.953 4.049 -22.181 1.00 97.00 91 GLY A O 1
ATOM 678 N N . ALA A 1 92 ? 6.534 5.963 -23.271 1.00 97.31 92 ALA A N 1
ATOM 679 C CA . ALA A 1 92 ? 5.088 5.757 -23.350 1.00 97.31 92 ALA A CA 1
ATOM 680 C C . ALA A 1 92 ? 4.723 4.518 -24.184 1.00 97.31 92 ALA A C 1
ATOM 682 O O . ALA A 1 92 ? 3.963 3.667 -23.724 1.00 97.31 92 ALA A O 1
ATOM 683 N N . LEU A 1 93 ? 5.297 4.380 -25.384 1.00 97.88 93 LEU A N 1
ATOM 684 C CA . LEU A 1 93 ? 5.068 3.214 -26.242 1.00 97.88 93 LEU A CA 1
ATOM 685 C C . LEU A 1 93 ? 5.602 1.929 -25.599 1.00 97.88 93 LEU A C 1
ATOM 687 O O . LEU A 1 93 ? 4.952 0.890 -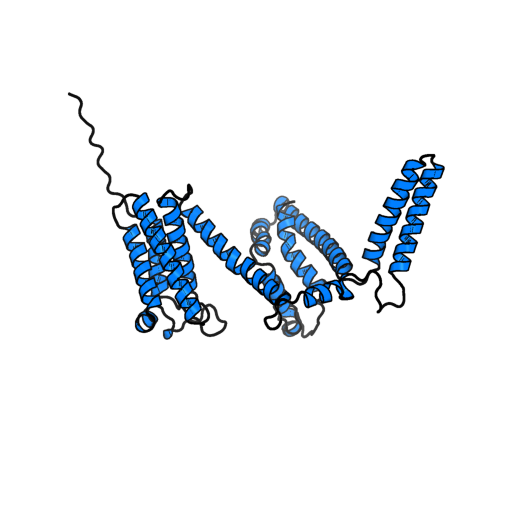25.682 1.00 97.88 93 LEU A O 1
ATOM 691 N N . GLY A 1 94 ? 6.747 2.006 -24.916 1.00 97.06 94 GLY A N 1
ATOM 692 C CA . GLY A 1 94 ? 7.348 0.883 -24.203 1.00 97.06 94 GLY A CA 1
ATOM 693 C C . GLY A 1 94 ? 6.432 0.373 -23.100 1.00 97.06 94 GLY A C 1
ATOM 694 O O . GLY A 1 94 ? 6.205 -0.833 -22.996 1.00 97.06 94 GLY A O 1
ATOM 695 N N . LEU A 1 95 ? 5.822 1.283 -22.334 1.00 96.62 95 LEU A N 1
ATOM 696 C CA . LEU A 1 95 ? 4.820 0.935 -21.327 1.00 96.62 95 LEU A CA 1
ATOM 697 C C . LEU A 1 95 ? 3.568 0.314 -21.935 1.00 96.62 95 LEU A C 1
ATOM 699 O O . LEU A 1 95 ? 3.105 -0.707 -21.431 1.00 96.62 95 LEU A O 1
ATOM 703 N N . LEU A 1 96 ? 3.031 0.895 -23.008 1.00 96.25 96 LEU A N 1
ATOM 704 C CA . LEU A 1 96 ? 1.834 0.376 -23.670 1.00 96.25 96 LEU A CA 1
ATOM 705 C C . LEU A 1 96 ? 2.060 -1.028 -24.245 1.00 96.25 96 LEU A C 1
ATOM 707 O O . LEU A 1 96 ? 1.239 -1.910 -24.014 1.00 96.25 96 LEU A O 1
ATOM 711 N N . LEU A 1 97 ? 3.184 -1.270 -24.927 1.00 95.56 97 LEU A N 1
ATOM 712 C CA . LEU A 1 97 ? 3.506 -2.600 -25.456 1.00 95.56 97 LEU A CA 1
ATOM 713 C C . LEU A 1 97 ? 3.748 -3.618 -24.341 1.00 95.56 97 LEU A C 1
ATOM 715 O O . LEU A 1 97 ? 3.225 -4.726 -24.405 1.00 95.56 97 LEU A O 1
ATOM 719 N N . THR A 1 98 ? 4.503 -3.238 -23.307 1.00 94.62 98 THR A N 1
ATOM 720 C CA . THR A 1 98 ? 4.810 -4.139 -22.187 1.00 94.62 98 THR A CA 1
ATOM 721 C C . THR A 1 98 ? 3.536 -4.519 -21.433 1.00 94.62 98 THR A C 1
ATOM 723 O O . THR A 1 98 ? 3.295 -5.693 -21.175 1.00 94.62 98 THR A O 1
ATOM 726 N N . THR A 1 99 ? 2.684 -3.546 -21.103 1.00 92.19 99 THR A N 1
ATOM 727 C CA . THR A 1 99 ? 1.407 -3.816 -20.421 1.00 92.19 99 THR A CA 1
ATOM 728 C C . THR A 1 99 ? 0.423 -4.574 -21.311 1.00 92.19 99 THR A C 1
ATOM 730 O O . THR A 1 99 ? -0.270 -5.459 -20.809 1.00 92.19 99 THR A O 1
ATOM 733 N N . GLY A 1 100 ? 0.402 -4.288 -22.617 1.00 92.25 100 GLY A N 1
ATOM 734 C CA . GLY A 1 100 ? -0.382 -5.020 -23.610 1.00 92.25 100 GLY A CA 1
ATOM 735 C C . GLY A 1 100 ? -0.014 -6.501 -23.665 1.00 92.25 100 GLY A C 1
ATOM 736 O O . GLY A 1 100 ? -0.896 -7.341 -23.506 1.00 92.25 100 GLY A O 1
ATOM 737 N N . GLU A 1 101 ? 1.278 -6.825 -23.783 1.00 91.75 101 GLU A N 1
ATOM 738 C CA . GLU A 1 101 ? 1.762 -8.215 -23.763 1.00 91.75 101 GLU A CA 1
ATOM 739 C C . GLU A 1 101 ? 1.306 -8.942 -22.503 1.00 91.75 101 GLU A C 1
ATOM 741 O O . GLU A 1 101 ? 0.794 -10.057 -22.550 1.00 91.75 101 GLU A O 1
ATOM 746 N N . LEU A 1 102 ? 1.455 -8.293 -21.352 1.00 89.81 102 LEU A N 1
ATOM 747 C CA . LEU A 1 102 ? 1.155 -8.932 -20.082 1.00 89.81 102 LEU A CA 1
ATOM 748 C C . LEU A 1 102 ? -0.347 -9.145 -19.873 1.00 89.81 102 LEU A C 1
ATOM 750 O O . LEU A 1 102 ? -0.750 -10.145 -19.279 1.00 89.81 102 LEU A O 1
ATOM 754 N N . HIS A 1 103 ? -1.177 -8.227 -20.370 1.00 89.88 103 HIS A N 1
ATOM 755 C CA . HIS A 1 103 ? -2.627 -8.371 -20.326 1.00 89.88 103 HIS A CA 1
ATOM 756 C C . HIS A 1 103 ? -3.114 -9.481 -21.265 1.00 89.88 103 HIS A C 1
ATOM 758 O O . HIS A 1 103 ? -3.922 -10.315 -20.859 1.00 89.88 103 HIS A O 1
ATOM 764 N N . LEU A 1 104 ? -2.594 -9.518 -22.495 1.00 88.81 104 LEU A N 1
ATOM 765 C CA . LEU A 1 104 ? -3.003 -10.477 -23.524 1.00 88.81 104 LEU A CA 1
ATOM 766 C C . LEU A 1 104 ? -2.474 -11.889 -23.259 1.00 88.81 104 LEU A C 1
ATOM 768 O O . LEU A 1 104 ? -3.181 -12.862 -23.512 1.00 88.81 104 LEU A O 1
ATOM 772 N N . ALA A 1 105 ? -1.264 -12.020 -22.711 1.00 86.31 105 ALA A N 1
ATOM 773 C CA . ALA A 1 105 ? -0.677 -13.320 -22.402 1.00 86.31 105 ALA A CA 1
ATOM 774 C C . ALA A 1 105 ? -1.446 -14.070 -21.302 1.00 86.31 105 ALA A C 1
ATOM 776 O O . ALA A 1 105 ? -1.351 -15.295 -21.228 1.00 86.31 105 ALA A O 1
ATOM 777 N N . GLY A 1 106 ? -2.167 -13.362 -20.418 1.00 82.44 106 GLY A N 1
ATOM 778 C CA . GLY A 1 106 ? -2.944 -13.962 -19.324 1.00 82.44 106 GLY A CA 1
ATOM 779 C C . GLY A 1 106 ? -2.104 -14.757 -18.312 1.00 82.44 106 GLY A C 1
ATOM 780 O O . GLY A 1 106 ? -2.640 -15.539 -17.528 1.00 82.44 106 GLY A O 1
ATOM 781 N N . ARG A 1 107 ? -0.777 -14.590 -18.337 1.00 85.69 107 ARG A N 1
ATOM 782 C CA . ARG A 1 107 ? 0.185 -15.318 -17.502 1.00 85.69 107 ARG A CA 1
ATOM 783 C C . ARG A 1 107 ? 0.626 -14.460 -16.313 1.00 85.69 107 ARG A C 1
ATOM 785 O O . ARG A 1 107 ? 0.710 -13.240 -16.439 1.00 85.69 107 ARG A O 1
ATOM 792 N N . PRO A 1 108 ? 0.965 -15.066 -15.162 1.00 86.19 108 PRO A N 1
ATOM 793 C CA . PRO A 1 108 ? 1.483 -14.319 -14.023 1.00 86.19 108 PRO A CA 1
ATOM 794 C C . PRO A 1 108 ? 2.770 -13.551 -14.365 1.00 86.19 108 PRO A C 1
ATOM 796 O O . PRO A 1 108 ? 3.732 -14.129 -14.876 1.00 86.19 108 PRO A O 1
ATOM 799 N N . PHE A 1 109 ? 2.790 -12.265 -14.012 1.00 86.62 109 PHE A N 1
ATOM 800 C CA . PHE A 1 109 ? 3.930 -11.360 -14.173 1.00 86.62 109 PHE A CA 1
ATOM 801 C C . PHE A 1 109 ? 5.187 -11.881 -13.461 1.00 86.62 109 PHE A C 1
ATOM 803 O O . PHE A 1 109 ? 5.138 -12.186 -12.265 1.00 86.62 109 PHE A O 1
ATOM 810 N N . GLY A 1 110 ? 6.302 -11.959 -14.189 1.00 90.12 110 GLY A N 1
ATOM 811 C CA . GLY A 1 110 ? 7.637 -12.234 -13.658 1.00 90.12 110 GLY A CA 1
ATOM 812 C C . GLY A 1 110 ? 8.421 -10.961 -13.317 1.00 90.12 110 GLY A C 1
ATOM 813 O O . GLY A 1 110 ? 8.002 -9.838 -13.611 1.00 90.12 110 GLY A O 1
ATOM 814 N N . VAL A 1 111 ? 9.593 -11.142 -12.703 1.00 90.00 111 VAL A N 1
ATOM 815 C CA . VAL A 1 111 ? 10.478 -10.035 -12.291 1.00 90.00 111 VAL A CA 1
ATOM 816 C C . VAL A 1 111 ? 11.037 -9.237 -13.472 1.00 90.00 111 VAL A C 1
ATOM 818 O O . VAL A 1 111 ? 11.196 -8.025 -13.353 1.00 90.00 111 VAL A O 1
ATOM 821 N N . GLY A 1 112 ? 11.284 -9.878 -14.620 1.00 92.25 112 GLY A N 1
ATOM 822 C CA . GLY A 1 112 ? 11.785 -9.205 -15.820 1.00 92.25 112 GLY A CA 1
ATOM 823 C C . GLY A 1 112 ? 10.790 -8.178 -16.345 1.00 92.25 112 GLY A C 1
ATOM 824 O O . GLY A 1 112 ? 11.126 -7.005 -16.474 1.00 92.25 112 GLY A O 1
ATOM 825 N N . ALA A 1 113 ? 9.535 -8.592 -16.526 1.00 92.50 113 ALA A N 1
ATOM 826 C CA . ALA A 1 113 ? 8.456 -7.709 -16.957 1.00 92.50 113 ALA A CA 1
ATOM 827 C C . ALA A 1 113 ? 8.250 -6.522 -15.997 1.00 92.50 113 ALA A C 1
ATOM 829 O O . ALA A 1 113 ? 8.080 -5.389 -16.442 1.00 92.50 113 ALA A O 1
ATOM 830 N N . ALA A 1 114 ? 8.323 -6.757 -14.682 1.00 92.50 114 ALA A N 1
ATOM 831 C CA . ALA A 1 114 ? 8.207 -5.692 -13.686 1.00 92.50 114 ALA A CA 1
ATOM 832 C C . ALA A 1 114 ? 9.336 -4.652 -13.809 1.00 92.50 114 ALA A C 1
ATOM 834 O O . ALA A 1 114 ? 9.069 -3.449 -13.806 1.00 92.50 114 ALA A O 1
ATOM 835 N N . ILE A 1 115 ? 10.588 -5.098 -13.965 1.00 95.50 115 ILE A N 1
ATOM 836 C CA . ILE A 1 115 ? 11.742 -4.200 -14.134 1.00 95.50 115 ILE A CA 1
ATOM 837 C C . ILE A 1 115 ? 11.639 -3.423 -15.451 1.00 95.50 115 ILE A C 1
ATOM 839 O O . ILE A 1 115 ? 11.929 -2.227 -15.464 1.00 95.50 115 ILE A O 1
ATOM 843 N N . VAL A 1 116 ? 11.179 -4.055 -16.533 1.00 96.75 116 VAL A N 1
ATOM 844 C CA . VAL A 1 116 ? 10.953 -3.389 -17.826 1.00 96.75 116 VAL A CA 1
ATOM 845 C C . VAL A 1 116 ? 9.915 -2.271 -17.694 1.00 96.75 116 VAL A C 1
ATOM 847 O O . VAL A 1 116 ? 10.182 -1.145 -18.116 1.00 96.75 116 VAL A O 1
ATOM 850 N N . VAL A 1 117 ? 8.770 -2.531 -17.048 1.00 95.88 117 VAL A N 1
ATOM 851 C CA . VAL A 1 117 ? 7.738 -1.507 -16.792 1.00 95.88 117 VAL A CA 1
ATOM 852 C C . VAL A 1 117 ? 8.309 -0.345 -15.975 1.00 95.88 117 VAL A C 1
ATOM 854 O O . VAL A 1 117 ? 8.157 0.813 -16.359 1.00 95.88 117 VAL A O 1
ATOM 857 N N . LEU A 1 118 ? 9.007 -0.627 -14.873 1.00 96.31 118 LEU A N 1
ATOM 858 C CA . LEU A 1 118 ? 9.611 0.420 -14.040 1.00 96.31 118 LEU A CA 1
ATOM 859 C C . LEU A 1 118 ? 10.671 1.224 -14.807 1.00 96.31 118 LEU A C 1
ATOM 861 O O . LEU A 1 118 ? 10.735 2.449 -14.682 1.00 96.31 118 LEU A O 1
ATOM 865 N N . SER A 1 119 ? 11.458 0.560 -15.651 1.00 97.44 119 SER A N 1
ATOM 866 C CA . SER A 1 119 ? 12.481 1.213 -16.468 1.00 97.44 119 SER A CA 1
ATOM 867 C C . SER A 1 119 ? 11.857 2.130 -17.518 1.00 97.44 119 SER A C 1
ATOM 869 O O . SER A 1 119 ? 12.285 3.275 -17.644 1.00 97.44 119 SER A O 1
ATOM 871 N N . PHE A 1 120 ? 10.796 1.704 -18.213 1.00 98.19 120 PHE A N 1
ATOM 872 C CA . PHE A 1 120 ? 10.094 2.588 -19.149 1.00 98.19 120 PHE A CA 1
ATOM 873 C C . PHE A 1 120 ? 9.344 3.729 -18.454 1.00 98.19 120 PHE A C 1
ATOM 875 O O . PHE A 1 120 ? 9.304 4.825 -19.008 1.00 98.19 120 PHE A O 1
ATOM 882 N N . LEU A 1 121 ? 8.823 3.537 -17.234 1.00 97.38 121 LEU A N 1
ATOM 883 C CA . LEU A 1 121 ? 8.303 4.644 -16.414 1.00 97.38 121 LEU A CA 1
ATOM 884 C C . LEU A 1 121 ? 9.404 5.664 -16.099 1.00 97.38 121 LEU A C 1
ATOM 886 O O . LEU A 1 121 ? 9.164 6.867 -16.174 1.00 97.38 121 LEU A O 1
ATOM 890 N N . ALA A 1 122 ? 10.619 5.208 -15.794 1.00 97.38 122 ALA A N 1
ATOM 891 C CA . ALA A 1 122 ? 11.746 6.098 -15.533 1.00 97.38 122 ALA A CA 1
ATOM 892 C C . ALA A 1 122 ? 12.236 6.819 -16.805 1.00 97.38 122 ALA A C 1
ATOM 894 O O . ALA A 1 122 ? 12.528 8.018 -16.756 1.00 97.38 122 ALA A O 1
ATOM 895 N N . VAL A 1 123 ? 12.262 6.133 -17.956 1.00 97.56 123 VAL A N 1
ATOM 896 C CA . VAL A 1 123 ? 12.534 6.742 -19.273 1.00 97.56 123 VAL A CA 1
ATOM 897 C C . VAL A 1 123 ? 11.468 7.788 -19.613 1.00 97.56 123 VAL A C 1
ATOM 899 O O . VAL A 1 123 ? 11.818 8.896 -20.015 1.00 97.56 123 VAL A O 1
ATOM 902 N N . LEU A 1 124 ? 10.186 7.483 -19.388 1.00 97.56 124 LEU A N 1
ATOM 903 C CA . LEU A 1 124 ? 9.070 8.409 -19.594 1.00 97.56 124 LEU A CA 1
ATOM 904 C C . LEU A 1 124 ? 9.192 9.649 -18.697 1.00 97.56 124 LEU A C 1
ATOM 906 O O . LEU A 1 124 ? 9.063 10.770 -19.183 1.00 97.56 124 LEU A O 1
ATOM 910 N N . GLY A 1 125 ? 9.487 9.462 -17.407 1.00 96.56 125 GLY A N 1
ATOM 911 C CA . GLY A 1 125 ? 9.688 10.557 -16.452 1.00 96.56 125 GLY A CA 1
ATOM 912 C C . GLY A 1 125 ? 10.873 11.441 -16.829 1.00 96.56 125 GLY A C 1
ATOM 913 O O . GLY A 1 125 ? 10.761 12.665 -16.853 1.00 96.56 125 GLY A O 1
ATOM 914 N N . THR A 1 126 ? 11.987 10.827 -17.227 1.00 95.31 126 THR A N 1
ATOM 915 C CA . THR A 1 126 ? 13.157 11.557 -17.731 1.00 95.31 126 THR A CA 1
ATOM 916 C C . THR A 1 126 ? 12.825 12.311 -19.024 1.00 95.31 126 THR A C 1
ATOM 918 O O . THR A 1 126 ? 13.233 13.458 -19.189 1.00 95.31 126 THR A O 1
ATOM 921 N N . GLY A 1 127 ? 12.029 11.716 -19.918 1.00 95.25 127 GLY A N 1
ATOM 922 C CA . GLY A 1 127 ? 11.529 12.371 -21.126 1.00 95.25 127 GLY A CA 1
ATOM 923 C C . GLY A 1 127 ? 10.641 13.587 -20.835 1.00 95.25 127 GLY A C 1
ATOM 924 O O . GLY A 1 127 ? 10.798 14.632 -21.467 1.00 95.25 127 GLY A O 1
ATOM 925 N N . LEU A 1 128 ? 9.751 13.492 -19.843 1.00 95.81 128 LEU A N 1
ATOM 926 C CA . LEU A 1 128 ? 8.900 14.600 -19.383 1.00 95.81 128 LEU A CA 1
ATOM 927 C C . LEU A 1 128 ? 9.712 15.777 -18.827 1.00 95.81 128 LEU A C 1
ATOM 929 O O . LEU A 1 128 ? 9.404 16.926 -19.147 1.00 95.81 128 LEU A O 1
ATOM 933 N N . ALA A 1 129 ? 10.753 15.493 -18.041 1.00 94.62 129 ALA A N 1
ATOM 934 C CA . ALA A 1 129 ? 11.660 16.512 -17.516 1.00 94.62 129 ALA A CA 1
ATOM 935 C C . ALA A 1 129 ? 12.458 17.193 -18.644 1.00 94.62 129 ALA A C 1
ATOM 937 O O . ALA A 1 129 ? 12.420 18.412 -18.797 1.00 94.62 129 ALA A O 1
ATOM 938 N N . LEU A 1 130 ? 13.120 16.404 -19.499 1.00 92.62 130 LEU A N 1
ATOM 939 C CA . LEU A 1 130 ? 13.985 16.922 -20.568 1.00 92.62 130 LEU A CA 1
ATOM 940 C C . LEU A 1 130 ? 13.217 17.648 -21.680 1.00 92.62 130 LEU A C 1
ATOM 942 O O . LEU A 1 130 ? 13.747 18.566 -22.296 1.00 92.62 130 LEU A O 1
ATOM 946 N N . SER A 1 131 ? 11.969 17.254 -21.956 1.00 92.56 131 SER A N 1
ATOM 947 C CA . SER A 1 131 ? 11.121 17.916 -22.960 1.00 92.56 131 SER A CA 1
ATOM 948 C C . SER A 1 131 ? 10.611 19.291 -22.515 1.00 92.56 131 SER A C 1
ATOM 950 O O . SER A 1 131 ? 10.034 20.011 -23.332 1.00 92.56 131 SER A O 1
ATOM 952 N N . GLY A 1 132 ? 10.799 19.656 -21.241 1.00 88.62 132 GLY A N 1
ATOM 953 C CA . GLY A 1 132 ? 10.304 20.901 -20.655 1.00 88.62 132 GLY A CA 1
ATOM 954 C C . GLY A 1 132 ? 8.802 20.902 -20.349 1.00 88.62 132 GLY A C 1
ATOM 955 O O . GLY A 1 132 ? 8.269 21.938 -19.951 1.00 88.62 132 GLY A O 1
ATOM 956 N N . MET A 1 133 ? 8.111 19.766 -20.520 1.00 89.94 133 MET A N 1
ATOM 957 C CA . MET A 1 133 ? 6.684 19.626 -20.198 1.00 89.94 133 MET A CA 1
ATOM 958 C C . MET A 1 133 ? 6.436 19.654 -18.689 1.00 89.94 133 MET A C 1
ATOM 960 O O . MET A 1 133 ? 5.432 20.204 -18.238 1.00 89.94 133 MET A O 1
ATOM 964 N N . LEU A 1 134 ? 7.359 19.085 -17.910 1.00 89.12 134 LEU A N 1
ATOM 965 C CA . LEU A 1 134 ? 7.350 19.143 -16.454 1.00 89.12 134 LEU A CA 1
ATOM 966 C C . LEU A 1 134 ? 8.585 19.908 -15.977 1.00 89.12 134 LEU A C 1
ATOM 968 O O . LEU A 1 134 ? 9.712 19.534 -16.288 1.00 89.12 134 LEU A O 1
ATOM 972 N N . ARG A 1 135 ? 8.379 20.975 -15.202 1.00 90.06 135 ARG A N 1
ATOM 973 C CA . ARG A 1 135 ? 9.465 21.806 -14.656 1.00 90.06 135 ARG A CA 1
ATOM 974 C C . ARG A 1 135 ? 10.052 21.188 -13.382 1.00 90.06 135 ARG A C 1
ATOM 976 O O . ARG A 1 135 ? 9.962 21.779 -12.311 1.00 90.06 135 ARG A O 1
ATOM 983 N N . VAL A 1 136 ? 10.586 19.975 -13.497 1.00 91.56 136 VAL A N 1
ATOM 984 C CA . VAL A 1 136 ? 11.239 19.230 -12.409 1.00 91.56 136 VAL A CA 1
ATOM 985 C C . VAL A 1 136 ? 12.438 18.450 -12.946 1.00 91.56 136 VAL A C 1
ATOM 987 O O . VAL A 1 136 ? 12.509 18.168 -14.141 1.00 91.56 136 VAL A O 1
ATOM 990 N N . ASP A 1 137 ? 13.337 18.031 -12.058 1.00 91.44 137 ASP A N 1
ATOM 991 C CA . ASP A 1 137 ? 14.478 17.193 -12.430 1.00 91.44 137 ASP A CA 1
ATOM 992 C C . ASP A 1 137 ? 14.059 15.770 -12.830 1.00 91.44 137 ASP A C 1
ATOM 994 O O . ASP A 1 137 ? 13.066 15.223 -12.340 1.00 91.44 137 ASP A O 1
ATOM 998 N N . ALA A 1 138 ? 14.871 15.119 -13.671 1.00 89.00 138 ALA A N 1
ATOM 999 C CA . ALA A 1 138 ? 14.614 13.766 -14.177 1.00 89.00 138 ALA A CA 1
ATOM 1000 C C . ALA A 1 138 ? 14.403 12.723 -13.065 1.00 89.00 138 ALA A C 1
ATOM 1002 O O . ALA A 1 138 ? 13.525 11.864 -13.174 1.00 89.00 138 ALA A O 1
ATOM 1003 N N . PHE A 1 139 ? 15.177 12.815 -11.979 1.00 88.62 139 PHE A N 1
ATOM 1004 C CA . PHE A 1 139 ? 15.036 11.924 -10.827 1.00 88.62 139 PHE A CA 1
ATOM 1005 C C . PHE A 1 139 ? 13.672 12.082 -10.147 1.00 88.62 139 PHE A C 1
ATOM 1007 O O . PHE A 1 139 ? 13.010 11.087 -9.843 1.00 88.62 139 PHE A O 1
ATOM 1014 N N . LEU A 1 140 ? 13.229 13.327 -9.947 1.00 91.62 140 LEU A N 1
ATOM 1015 C CA . LEU A 1 140 ? 11.942 13.610 -9.322 1.00 91.62 140 LEU A CA 1
ATOM 1016 C C . LEU A 1 140 ? 10.789 13.177 -10.235 1.00 91.62 140 LEU A C 1
ATOM 1018 O O . LEU A 1 140 ? 9.879 12.496 -9.769 1.00 91.62 140 LEU A O 1
ATOM 1022 N N . ALA A 1 141 ? 10.858 13.478 -11.537 1.00 92.81 141 ALA A N 1
ATOM 1023 C CA . ALA A 1 141 ? 9.853 13.041 -12.508 1.00 92.81 141 ALA A CA 1
ATOM 1024 C C . ALA A 1 141 ? 9.707 11.509 -12.547 1.00 92.81 141 ALA A C 1
ATOM 1026 O O . ALA A 1 141 ? 8.589 10.993 -12.491 1.00 92.81 141 ALA A O 1
ATOM 1027 N N . GLY A 1 142 ? 10.824 10.772 -12.596 1.00 92.00 142 GLY A N 1
ATOM 1028 C CA . GLY A 1 142 ? 10.818 9.307 -12.555 1.00 92.00 142 GLY A CA 1
ATOM 1029 C C . GLY A 1 142 ? 10.245 8.758 -11.246 1.00 92.00 142 GLY A C 1
ATOM 1030 O O . GLY A 1 142 ? 9.389 7.874 -11.269 1.00 92.00 142 GLY A O 1
ATOM 1031 N N . SER A 1 143 ? 10.646 9.336 -10.110 1.00 91.00 143 SER A N 1
ATOM 1032 C CA . SER A 1 143 ? 10.166 8.930 -8.783 1.00 91.00 143 SER A CA 1
ATOM 1033 C C . SER A 1 143 ? 8.662 9.152 -8.617 1.00 91.00 143 SER A C 1
ATOM 1035 O O . SER A 1 143 ? 7.971 8.280 -8.095 1.00 91.00 143 SER A O 1
ATOM 1037 N N . VAL A 1 144 ? 8.125 10.274 -9.109 1.00 93.19 144 VAL A N 1
ATOM 1038 C CA . VAL A 1 144 ? 6.681 10.561 -9.074 1.00 93.19 144 VAL A CA 1
ATOM 1039 C C . VAL A 1 144 ? 5.896 9.534 -9.889 1.00 93.19 144 VAL A C 1
ATOM 1041 O O . VAL A 1 144 ? 4.861 9.052 -9.426 1.00 93.19 144 VAL A O 1
ATOM 1044 N N . LEU A 1 145 ? 6.386 9.146 -11.070 1.00 94.94 145 LEU A N 1
ATOM 1045 C CA . LEU A 1 145 ? 5.739 8.114 -11.884 1.00 94.94 145 LEU A CA 1
ATOM 1046 C C . LEU A 1 145 ? 5.802 6.731 -11.230 1.00 94.94 145 LEU A C 1
ATOM 1048 O O . LEU A 1 145 ? 4.801 6.015 -11.232 1.00 94.94 145 LEU A O 1
ATOM 1052 N N . TRP A 1 146 ? 6.936 6.368 -10.626 1.00 94.19 146 TRP A N 1
ATOM 1053 C CA . TRP A 1 146 ? 7.068 5.126 -9.860 1.00 94.19 146 TRP A CA 1
ATOM 1054 C C . TRP A 1 146 ? 6.101 5.091 -8.682 1.00 94.19 146 TRP A C 1
ATOM 1056 O O . TRP A 1 146 ? 5.344 4.135 -8.536 1.00 94.19 146 TRP A O 1
ATOM 1066 N N . MET A 1 147 ? 6.078 6.151 -7.872 1.00 91.62 147 MET A N 1
ATOM 1067 C CA . MET A 1 147 ? 5.150 6.275 -6.750 1.00 91.62 147 MET A CA 1
ATOM 1068 C C . MET A 1 147 ? 3.700 6.191 -7.217 1.00 91.62 147 MET A C 1
ATOM 1070 O O . MET A 1 147 ? 2.922 5.444 -6.633 1.00 91.62 147 MET A O 1
ATOM 1074 N N . SER A 1 148 ? 3.344 6.888 -8.297 1.00 91.12 148 SER A N 1
ATOM 1075 C CA . SER A 1 148 ? 1.990 6.849 -8.860 1.00 91.12 148 SER A CA 1
ATOM 1076 C C . SER A 1 148 ? 1.605 5.438 -9.309 1.00 91.12 148 SER A C 1
ATOM 1078 O O . SER A 1 148 ? 0.510 4.975 -8.994 1.00 91.12 148 SER A O 1
ATOM 1080 N N . ALA A 1 149 ? 2.513 4.721 -9.979 1.00 90.69 149 ALA A N 1
ATOM 1081 C CA . ALA A 1 149 ? 2.296 3.334 -10.382 1.00 90.69 149 ALA A CA 1
ATOM 1082 C C . ALA A 1 149 ? 2.129 2.406 -9.169 1.00 90.69 149 ALA A C 1
ATOM 1084 O O . ALA A 1 149 ? 1.200 1.601 -9.138 1.00 90.69 149 ALA A O 1
ATOM 1085 N N . PHE A 1 150 ? 2.969 2.546 -8.141 1.00 89.06 150 PHE A N 1
ATOM 1086 C CA . PHE A 1 150 ? 2.864 1.751 -6.918 1.00 89.06 150 PHE A CA 1
ATOM 1087 C C . PHE A 1 150 ? 1.584 2.039 -6.136 1.00 89.06 150 PHE A C 1
ATOM 1089 O O . PHE A 1 150 ? 0.910 1.100 -5.721 1.00 89.06 150 PHE A O 1
ATOM 1096 N N . VAL A 1 151 ? 1.200 3.306 -5.981 1.00 87.38 151 VAL A N 1
ATOM 1097 C CA . VAL A 1 151 ? -0.073 3.694 -5.359 1.00 87.38 151 VAL A CA 1
ATOM 1098 C C . VAL A 1 151 ? -1.240 3.107 -6.146 1.00 87.38 151 VAL A C 1
ATOM 1100 O O . VAL A 1 151 ? -2.158 2.536 -5.557 1.00 87.38 151 VAL A O 1
ATOM 1103 N N . PHE A 1 152 ? -1.196 3.172 -7.476 1.00 88.50 152 PHE A N 1
ATOM 1104 C CA . PHE A 1 152 ? -2.247 2.592 -8.297 1.00 88.50 152 PHE A CA 1
ATOM 1105 C C . PHE A 1 152 ? -2.335 1.070 -8.123 1.00 88.50 152 PHE A C 1
ATOM 1107 O O . PHE A 1 152 ? -3.410 0.550 -7.846 1.00 88.50 152 PHE A O 1
ATOM 1114 N N . ILE A 1 153 ? -1.213 0.355 -8.219 1.00 84.69 153 ILE A N 1
ATOM 1115 C CA . ILE A 1 153 ? -1.170 -1.115 -8.177 1.00 84.69 153 ILE A CA 1
ATOM 1116 C C . ILE A 1 153 ? -1.449 -1.669 -6.775 1.00 84.69 153 ILE A C 1
ATOM 1118 O O . ILE A 1 153 ? -2.133 -2.682 -6.654 1.00 84.69 153 ILE A O 1
ATOM 1122 N N . PHE A 1 154 ? -0.926 -1.045 -5.718 1.00 81.94 154 PHE A N 1
ATOM 1123 C CA . PHE A 1 154 ? -0.989 -1.592 -4.357 1.00 81.94 154 PHE A CA 1
ATOM 1124 C C . PHE A 1 154 ? -2.093 -0.997 -3.490 1.00 81.94 154 PHE A C 1
ATOM 1126 O O . PHE A 1 154 ? -2.469 -1.617 -2.497 1.00 81.94 154 PHE A O 1
ATOM 1133 N N . ILE A 1 155 ? -2.626 0.172 -3.845 1.00 83.81 155 ILE A N 1
ATOM 1134 C CA . ILE A 1 155 ? -3.674 0.831 -3.061 1.00 83.81 155 ILE A CA 1
ATOM 1135 C C . ILE A 1 155 ? -4.956 0.911 -3.880 1.00 83.81 155 ILE A C 1
ATOM 1137 O O . ILE A 1 155 ? -5.962 0.314 -3.499 1.00 83.81 155 ILE A O 1
ATOM 1141 N N . LEU A 1 156 ? -4.924 1.604 -5.021 1.00 86.69 156 LEU A N 1
ATOM 1142 C CA . LEU A 1 156 ? -6.143 1.888 -5.782 1.00 86.69 156 LEU A CA 1
ATOM 1143 C C . LEU A 1 156 ? -6.733 0.634 -6.428 1.00 86.69 156 LEU A C 1
ATOM 1145 O O . LEU A 1 156 ? -7.945 0.456 -6.387 1.00 86.69 156 LEU A O 1
ATOM 1149 N N . PHE A 1 157 ? -5.912 -0.258 -6.979 1.00 85.94 157 PHE A N 1
ATOM 1150 C CA . PHE A 1 157 ? -6.380 -1.473 -7.643 1.00 85.94 157 PHE A CA 1
ATOM 1151 C C . PHE A 1 157 ? -7.005 -2.489 -6.667 1.00 85.94 157 PHE A C 1
ATOM 1153 O O . PHE A 1 157 ? -8.117 -2.957 -6.943 1.00 85.94 157 PHE A O 1
ATOM 1160 N N . PRO A 1 158 ? -6.394 -2.814 -5.507 1.00 85.31 158 PRO A N 1
ATOM 1161 C CA . PRO A 1 158 ? -7.042 -3.655 -4.507 1.00 85.31 158 PRO A CA 1
ATOM 1162 C C . PRO A 1 158 ? -8.312 -3.009 -3.960 1.00 85.31 158 PRO A C 1
ATOM 1164 O O . PRO A 1 158 ? -9.337 -3.682 -3.873 1.00 85.31 158 PRO A O 1
ATOM 1167 N N . LEU A 1 159 ? -8.281 -1.702 -3.669 1.00 84.56 159 LEU A N 1
ATOM 1168 C CA . LEU A 1 159 ? -9.458 -0.964 -3.213 1.00 84.56 159 LEU A CA 1
ATOM 1169 C C . LEU A 1 159 ? -10.589 -1.033 -4.245 1.00 84.56 159 LEU A C 1
ATOM 1171 O O . LEU A 1 159 ? -11.717 -1.369 -3.899 1.00 84.56 159 LEU A O 1
ATOM 1175 N N . TRP A 1 160 ? -10.278 -0.794 -5.517 1.00 87.25 160 TRP A N 1
ATOM 1176 C CA . TRP A 1 160 ? -11.224 -0.913 -6.623 1.00 87.25 160 TRP A CA 1
ATOM 1177 C C . TRP A 1 160 ? -11.802 -2.321 -6.728 1.00 87.25 160 TRP A C 1
ATOM 1179 O O . TRP A 1 160 ? -13.006 -2.480 -6.898 1.00 87.25 160 TRP A O 1
ATOM 1189 N N . THR A 1 161 ? -10.966 -3.349 -6.596 1.00 83.75 161 THR A N 1
ATOM 1190 C CA . THR A 1 161 ? -11.406 -4.748 -6.668 1.00 83.75 161 THR A CA 1
ATOM 1191 C C . THR A 1 161 ? -12.370 -5.081 -5.532 1.00 83.75 161 THR A C 1
ATOM 1193 O O . THR A 1 161 ? -13.403 -5.701 -5.775 1.00 83.75 161 THR A O 1
ATOM 1196 N N . VAL A 1 162 ? -12.079 -4.617 -4.314 1.00 83.06 162 VAL A N 1
ATOM 1197 C CA . VAL A 1 162 ? -12.955 -4.789 -3.145 1.00 83.06 162 VAL A CA 1
ATOM 1198 C C . VAL A 1 162 ? -14.272 -4.032 -3.327 1.00 83.06 162 VAL A C 1
ATOM 1200 O O . VAL A 1 162 ? -15.334 -4.606 -3.107 1.00 83.06 162 VAL A O 1
ATOM 1203 N N . LEU A 1 163 ? -14.222 -2.774 -3.775 1.00 83.50 163 LEU A N 1
ATOM 1204 C CA . LEU A 1 163 ? -15.417 -1.963 -4.031 1.00 83.50 163 LEU A CA 1
ATOM 1205 C C . LEU A 1 163 ? -16.277 -2.545 -5.158 1.00 83.50 163 LEU A C 1
ATOM 1207 O O . LEU A 1 163 ? -17.499 -2.596 -5.059 1.00 83.50 163 LEU A O 1
ATOM 1211 N N . LYS A 1 164 ? -15.652 -3.030 -6.231 1.00 84.69 164 LYS A N 1
ATOM 1212 C CA . LYS A 1 164 ? -16.364 -3.686 -7.327 1.00 84.69 164 LYS A CA 1
ATOM 1213 C C . LYS A 1 164 ? -17.020 -4.977 -6.848 1.00 84.69 164 LYS A C 1
ATOM 1215 O O . LYS A 1 164 ? -18.175 -5.208 -7.180 1.00 84.69 164 LYS A O 1
ATOM 1220 N N . ALA A 1 165 ? -16.315 -5.788 -6.061 1.00 81.44 165 ALA A N 1
ATOM 1221 C CA . ALA A 1 165 ? -16.852 -7.031 -5.515 1.00 81.44 165 ALA A CA 1
ATOM 1222 C C . ALA A 1 165 ? -17.997 -6.803 -4.512 1.00 81.44 165 ALA A C 1
ATOM 1224 O O . ALA A 1 165 ? -18.867 -7.658 -4.393 1.00 81.44 165 ALA A O 1
ATOM 1225 N N . SER A 1 166 ? -18.020 -5.668 -3.803 1.00 77.88 166 SER A N 1
ATOM 1226 C CA . SER A 1 166 ? -19.102 -5.355 -2.861 1.00 77.88 166 SER A CA 1
ATOM 1227 C C . SER A 1 166 ? -20.362 -4.799 -3.531 1.00 77.88 166 SER A C 1
ATOM 1229 O O . SER A 1 166 ? -21.453 -4.949 -2.983 1.00 77.88 166 SER A O 1
ATOM 1231 N N . VAL A 1 167 ? -20.227 -4.164 -4.700 1.00 82.06 167 VAL A N 1
ATOM 1232 C CA . VAL A 1 167 ? -21.337 -3.498 -5.403 1.00 82.06 167 VAL A CA 1
ATOM 1233 C C . VAL A 1 167 ? -21.843 -4.303 -6.603 1.00 82.06 167 VAL A C 1
ATOM 1235 O O . VAL A 1 167 ? -23.013 -4.192 -6.961 1.00 82.06 167 VAL A O 1
ATOM 1238 N N . VAL A 1 168 ? -20.997 -5.111 -7.242 1.00 81.81 168 VAL A N 1
ATOM 1239 C CA . VAL A 1 168 ? -21.357 -5.904 -8.423 1.00 81.81 168 VAL A CA 1
ATOM 1240 C C . VAL A 1 168 ? -21.372 -7.383 -8.060 1.00 81.81 168 VAL A C 1
ATOM 1242 O O . VAL A 1 168 ? -20.320 -8.014 -7.964 1.00 81.81 168 VAL A O 1
ATOM 1245 N N . VAL A 1 169 ? -22.575 -7.938 -7.911 1.00 77.19 169 VAL A N 1
ATOM 1246 C CA . VAL A 1 169 ? -22.804 -9.366 -7.654 1.00 77.19 169 VAL A CA 1
ATOM 1247 C C . VAL A 1 169 ? -23.484 -9.963 -8.885 1.00 77.19 169 VAL A C 1
ATOM 1249 O O . VAL A 1 169 ? -24.470 -9.417 -9.382 1.00 77.19 169 VAL A O 1
ATOM 1252 N N . ASP A 1 170 ? -22.905 -11.028 -9.442 1.00 79.31 170 ASP A N 1
ATOM 1253 C CA . ASP A 1 170 ? -23.399 -11.725 -10.644 1.00 79.31 170 ASP A CA 1
ATOM 1254 C C . ASP A 1 170 ? -23.641 -10.812 -11.865 1.00 79.31 170 ASP A C 1
ATOM 1256 O O . ASP A 1 170 ? -24.578 -10.986 -12.643 1.00 79.31 170 ASP A O 1
ATOM 1260 N N . GLY A 1 171 ? -22.794 -9.789 -12.033 1.00 79.38 171 GLY A N 1
ATOM 1261 C CA . GLY A 1 171 ? -22.874 -8.847 -13.155 1.00 79.38 171 GLY A CA 1
ATOM 1262 C C . GLY A 1 171 ? -23.975 -7.788 -13.028 1.00 79.38 171 GLY A C 1
ATOM 1263 O O . GLY A 1 171 ? -24.134 -6.972 -13.935 1.00 79.38 171 GLY A O 1
ATOM 1264 N N . ARG A 1 172 ? -24.706 -7.751 -11.907 1.00 79.06 172 ARG A N 1
ATOM 1265 C CA . ARG A 1 172 ? -25.691 -6.708 -11.597 1.00 79.06 172 ARG A CA 1
ATOM 1266 C C . ARG A 1 172 ? -25.156 -5.768 -10.528 1.00 79.06 172 ARG A C 1
ATOM 1268 O O . ARG A 1 172 ? -24.513 -6.189 -9.572 1.00 79.06 172 ARG A O 1
ATOM 1275 N N . LEU A 1 173 ? -25.441 -4.481 -10.698 1.00 80.38 173 LEU A N 1
ATOM 1276 C CA . LEU A 1 173 ? -25.092 -3.450 -9.728 1.00 80.38 173 LEU A CA 1
ATOM 1277 C C . LEU A 1 173 ? -26.127 -3.511 -8.597 1.00 80.38 173 LEU A C 1
ATOM 1279 O O . LEU A 1 173 ? -27.274 -3.103 -8.763 1.00 80.38 173 LEU A O 1
ATOM 1283 N N . THR A 1 174 ? -25.742 -4.105 -7.472 1.00 77.94 174 THR A N 1
ATOM 1284 C CA . THR A 1 174 ? -26.614 -4.360 -6.327 1.00 77.94 174 THR A CA 1
ATOM 1285 C C . THR A 1 174 ? -26.087 -3.626 -5.106 1.00 77.94 174 THR A C 1
ATOM 1287 O O . THR A 1 174 ? -25.064 -3.993 -4.535 1.00 77.94 174 THR A O 1
ATOM 1290 N N . LEU A 1 175 ? -26.839 -2.634 -4.632 1.00 78.44 175 LEU A N 1
ATOM 1291 C CA . LEU A 1 175 ? -26.600 -2.036 -3.314 1.00 78.44 175 LEU A CA 1
ATOM 1292 C C . LEU A 1 175 ? -27.128 -2.916 -2.172 1.00 78.44 175 LEU A C 1
ATOM 1294 O O . LEU A 1 175 ? -26.928 -2.585 -1.009 1.00 78.44 175 LEU A O 1
ATOM 1298 N N . GLY A 1 176 ? -27.748 -4.058 -2.493 1.00 73.88 176 GLY A N 1
ATOM 1299 C CA . GLY A 1 176 ? -28.327 -4.981 -1.521 1.00 73.88 176 GLY A CA 1
ATOM 1300 C C . GLY A 1 176 ? -27.324 -5.493 -0.490 1.00 73.88 176 GLY A C 1
ATOM 1301 O O . GLY A 1 176 ? -27.690 -5.621 0.667 1.00 73.88 176 GLY A O 1
ATOM 1302 N N . PHE A 1 177 ? -26.053 -5.708 -0.850 1.00 68.44 177 PHE A N 1
ATOM 1303 C CA . PHE A 1 177 ? -25.018 -6.076 0.128 1.00 68.44 177 PHE A CA 1
ATOM 1304 C C . PHE A 1 177 ? -24.668 -4.928 1.075 1.00 68.44 177 PHE A C 1
ATOM 1306 O O . PHE A 1 177 ? -24.491 -5.153 2.270 1.00 68.44 177 PHE A O 1
ATOM 1313 N N . VAL A 1 178 ? -24.589 -3.698 0.564 1.00 69.38 178 VAL A N 1
ATOM 1314 C CA . VAL A 1 178 ? -24.338 -2.503 1.381 1.00 69.38 178 VAL A CA 1
ATOM 1315 C C . VAL A 1 178 ? -25.521 -2.263 2.315 1.00 69.38 178 VAL A C 1
ATOM 1317 O O . VAL A 1 178 ? -25.328 -2.101 3.514 1.00 69.38 178 VAL A O 1
ATOM 1320 N N . GLU A 1 179 ? -26.745 -2.329 1.797 1.00 72.19 179 GLU A N 1
ATOM 1321 C CA . GLU A 1 179 ? -27.970 -2.211 2.584 1.00 72.19 179 GLU A CA 1
ATOM 1322 C C . GLU A 1 179 ? -28.099 -3.342 3.610 1.00 72.19 179 GLU A C 1
ATOM 1324 O O . GLU A 1 179 ? -28.376 -3.071 4.774 1.00 72.19 179 GLU A O 1
ATOM 1329 N N . ALA A 1 180 ? -27.828 -4.590 3.228 1.00 68.94 180 ALA A N 1
ATOM 1330 C CA . ALA A 1 180 ? -27.837 -5.733 4.135 1.00 68.94 180 ALA A CA 1
ATOM 1331 C C . ALA A 1 180 ? -26.742 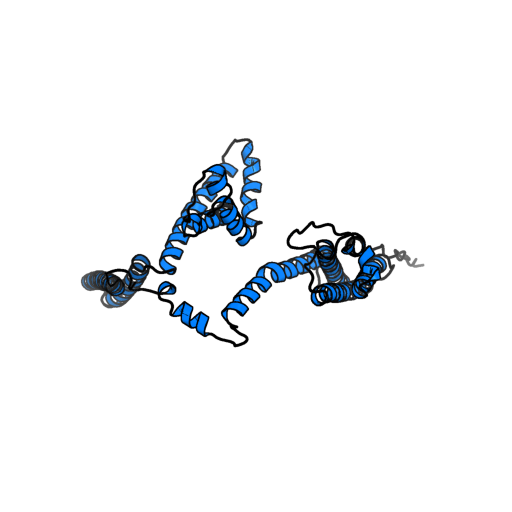-5.635 5.198 1.00 68.94 180 ALA A C 1
ATOM 1333 O O . ALA A 1 180 ? -26.981 -6.056 6.318 1.00 68.94 180 ALA A O 1
ATOM 1334 N N . THR A 1 181 ? -25.575 -5.059 4.888 1.00 68.25 181 THR A N 1
ATOM 1335 C CA . THR A 1 181 ? -24.492 -4.822 5.859 1.00 68.25 181 THR A CA 1
ATOM 1336 C C . THR A 1 181 ? -24.836 -3.677 6.812 1.00 68.25 181 THR A C 1
ATOM 1338 O O . THR A 1 181 ? -24.587 -3.783 8.008 1.00 68.25 181 THR A O 1
ATOM 1341 N N . LEU A 1 182 ? -25.450 -2.599 6.316 1.00 64.19 182 LEU A N 1
ATOM 1342 C CA . LEU A 1 182 ? -25.888 -1.463 7.136 1.00 64.19 182 LEU A CA 1
ATOM 1343 C C . LEU A 1 182 ? -27.084 -1.814 8.027 1.00 64.19 182 LEU A C 1
ATOM 1345 O O . LEU A 1 182 ? -27.156 -1.364 9.168 1.00 64.19 182 LEU A O 1
ATOM 1349 N N . ARG A 1 183 ? -28.007 -2.635 7.517 1.00 65.88 183 ARG A N 1
ATOM 1350 C CA . ARG A 1 183 ? -29.128 -3.207 8.273 1.00 65.88 183 ARG A CA 1
ATOM 1351 C C . ARG A 1 183 ? -28.729 -4.473 9.033 1.00 65.88 183 ARG A C 1
ATOM 1353 O O . ARG A 1 183 ? -29.553 -4.994 9.784 1.00 65.88 183 ARG A O 1
ATOM 1360 N N . ALA A 1 184 ? -27.505 -4.980 8.845 1.00 60.59 184 ALA A N 1
ATOM 1361 C CA . ALA A 1 184 ? -27.053 -6.167 9.549 1.00 60.59 184 ALA A CA 1
ATOM 1362 C C . ALA A 1 184 ? -27.053 -5.844 11.043 1.00 60.59 184 ALA A C 1
ATOM 1364 O O . ALA A 1 184 ? -26.468 -4.831 11.445 1.00 60.59 184 ALA A O 1
ATOM 1365 N N . PRO A 1 185 ? -27.640 -6.716 11.877 1.00 57.41 185 PRO A N 1
ATOM 1366 C CA . PRO A 1 185 ? -27.705 -6.491 13.315 1.00 57.41 185 PRO A CA 1
ATOM 1367 C C . PRO A 1 185 ? -26.316 -6.145 13.890 1.00 57.41 185 PRO A C 1
ATOM 1369 O O . PRO A 1 185 ? -26.125 -5.202 14.645 1.00 57.41 185 PRO A O 1
ATOM 1372 N N . ASN A 1 186 ? -25.256 -6.791 13.434 1.00 57.56 186 ASN A N 1
ATOM 1373 C CA . ASN A 1 186 ? -23.955 -6.643 14.089 1.00 57.56 186 ASN A CA 1
ATOM 1374 C C . ASN A 1 186 ? -23.260 -5.272 13.871 1.00 57.56 186 ASN A C 1
ATOM 1376 O O . ASN A 1 186 ? -22.279 -4.981 14.564 1.00 57.56 186 ASN A O 1
ATOM 1380 N N . PHE A 1 187 ? -23.723 -4.432 12.932 1.00 56.38 187 PHE A N 1
ATOM 1381 C CA . PHE A 1 187 ? -23.058 -3.162 12.596 1.00 56.38 187 PHE A CA 1
ATOM 1382 C C . PHE A 1 187 ? -23.514 -1.988 13.485 1.00 56.38 187 PHE A C 1
ATOM 1384 O O . PHE A 1 187 ? -22.667 -1.256 14.000 1.00 56.38 187 PHE A O 1
ATOM 1391 N N . LEU A 1 188 ? -24.826 -1.842 13.730 1.00 57.66 188 LEU A N 1
ATOM 1392 C CA . LEU A 1 188 ? -25.437 -0.705 14.448 1.00 57.66 188 LEU A CA 1
ATOM 1393 C C . LEU A 1 188 ? -26.500 -1.126 15.490 1.00 57.66 188 LEU A C 1
ATOM 1395 O O . LEU A 1 188 ? -27.500 -0.432 15.672 1.00 57.66 188 LEU A O 1
ATOM 1399 N N . LEU A 1 189 ? -26.336 -2.250 16.197 1.00 60.19 189 LEU A N 1
ATOM 1400 C CA . LEU A 1 189 ? -27.267 -2.573 17.286 1.00 60.19 189 LEU A CA 1
ATOM 1401 C C . LEU A 1 189 ? -26.987 -1.727 18.530 1.00 60.19 189 LEU A C 1
ATOM 1403 O O . LEU A 1 189 ? -26.033 -1.957 19.271 1.00 60.19 189 LEU A O 1
ATOM 1407 N N . VAL A 1 190 ? -27.901 -0.791 18.784 1.00 55.94 190 VAL A N 1
ATOM 1408 C CA . VAL A 1 190 ? -28.086 -0.177 20.106 1.00 55.94 190 VAL A CA 1
ATOM 1409 C C . VAL A 1 190 ? -28.751 -1.175 21.076 1.00 55.94 190 VAL A C 1
ATOM 1411 O O . VAL A 1 190 ? -28.634 -1.010 22.282 1.00 55.94 190 VAL A O 1
ATOM 1414 N N . ASN A 1 191 ? -29.431 -2.214 20.565 1.00 57.59 191 ASN A N 1
ATOM 1415 C CA . ASN A 1 191 ? -30.077 -3.277 21.345 1.00 57.59 191 ASN A CA 1
ATOM 1416 C C . ASN A 1 191 ? -29.737 -4.646 20.746 1.00 57.59 191 ASN A C 1
ATOM 1418 O O . ASN A 1 191 ? -30.092 -4.897 19.600 1.00 57.59 191 ASN A O 1
ATOM 1422 N N . ASN A 1 192 ? -29.049 -5.517 21.472 1.00 61.75 192 ASN A N 1
ATOM 1423 C CA . ASN A 1 192 ? -28.627 -6.821 20.980 1.00 61.75 192 ASN A CA 1
ATOM 1424 C C . ASN A 1 192 ? -29.711 -7.884 21.257 1.00 61.75 192 ASN A C 1
ATOM 1426 O O . ASN A 1 192 ? -30.005 -8.175 22.410 1.00 61.75 192 ASN A O 1
ATOM 1430 N N . PRO A 1 193 ? -30.293 -8.533 20.230 1.00 59.72 193 PRO A N 1
ATOM 1431 C CA . PRO A 1 193 ? -31.326 -9.549 20.437 1.00 59.72 193 PRO A CA 1
ATOM 1432 C C . PRO A 1 193 ? -30.802 -10.828 21.114 1.00 59.72 193 PRO A C 1
ATOM 1434 O O . PRO A 1 193 ? -31.601 -11.642 21.567 1.00 59.72 193 PRO A O 1
ATOM 1437 N N . ALA A 1 194 ? -29.480 -11.026 21.184 1.00 58.94 194 ALA A N 1
ATOM 1438 C CA . ALA A 1 194 ? -28.864 -12.161 21.872 1.00 58.94 194 ALA A CA 1
ATOM 1439 C C . ALA A 1 194 ? -28.688 -11.942 23.387 1.00 58.94 194 ALA A C 1
ATOM 1441 O O . ALA A 1 194 ? -28.326 -12.879 24.100 1.00 58.94 194 ALA A O 1
ATOM 1442 N N . THR A 1 195 ? -28.916 -10.730 23.892 1.00 62.38 195 THR A N 1
ATOM 1443 C CA . THR A 1 195 ? -28.850 -10.411 25.319 1.00 62.38 195 THR A CA 1
ATOM 1444 C C . THR A 1 195 ? -30.260 -10.244 25.892 1.00 62.38 195 THR A C 1
ATOM 1446 O O . THR A 1 195 ? -31.129 -9.636 25.276 1.00 62.38 195 THR A O 1
ATOM 1449 N N . PRO A 1 196 ? -30.529 -10.762 27.105 1.00 67.69 196 PRO A N 1
ATOM 1450 C CA . PRO A 1 196 ? -31.864 -10.710 27.711 1.00 67.69 196 PRO A CA 1
ATOM 1451 C C . PRO A 1 196 ? -32.267 -9.311 28.212 1.00 67.69 196 PRO A C 1
ATOM 1453 O O . PRO A 1 196 ? -33.334 -9.151 28.801 1.00 67.69 196 PRO A O 1
ATOM 1456 N N . ARG A 1 197 ? -31.412 -8.295 28.043 1.00 70.62 197 ARG A N 1
ATOM 1457 C CA . ARG A 1 197 ? -31.631 -6.928 28.527 1.00 70.62 197 ARG A CA 1
ATOM 1458 C C . ARG A 1 197 ? -31.783 -6.002 27.333 1.00 70.62 197 ARG A C 1
ATOM 1460 O O . ARG A 1 197 ? -30.982 -6.067 26.420 1.00 70.62 197 ARG A O 1
ATOM 1467 N N . ASN A 1 198 ? -32.766 -5.108 27.377 1.00 75.19 198 ASN A N 1
ATOM 1468 C CA . ASN A 1 198 ? -32.974 -4.138 26.308 1.00 75.19 198 ASN A CA 1
ATOM 1469 C C . ASN A 1 198 ? -31.997 -2.958 26.462 1.00 75.19 198 ASN A C 1
ATOM 1471 O O . ASN A 1 198 ? -32.249 -2.036 27.245 1.00 75.19 198 ASN A O 1
ATOM 1475 N N . GLU A 1 199 ? -30.857 -2.980 25.768 1.00 73.06 199 GLU A N 1
ATOM 1476 C CA . GLU A 1 199 ? -29.789 -1.997 26.011 1.00 73.06 199 GLU A CA 1
ATOM 1477 C C . GLU A 1 199 ? -30.153 -0.576 25.570 1.00 73.06 199 GLU A C 1
ATOM 1479 O O . GLU A 1 199 ? -29.711 0.381 26.210 1.00 73.06 199 GLU A O 1
ATOM 1484 N N . THR A 1 200 ? -31.027 -0.418 24.566 1.00 75.88 200 THR A N 1
ATOM 1485 C CA . THR A 1 200 ? -31.557 0.907 24.182 1.00 75.88 200 THR A CA 1
ATOM 1486 C C . THR A 1 200 ? -32.316 1.556 25.328 1.00 75.88 200 THR A C 1
ATOM 1488 O O . THR A 1 200 ? -32.151 2.748 25.580 1.00 75.88 200 THR A O 1
ATOM 1491 N N . GLN A 1 201 ? -33.124 0.772 26.045 1.00 80.88 201 GLN A N 1
ATOM 1492 C CA . GLN A 1 201 ? -33.906 1.262 27.175 1.00 80.88 201 GLN A CA 1
ATOM 1493 C C . GLN A 1 201 ? -32.998 1.659 28.334 1.00 80.88 201 GLN A C 1
ATOM 1495 O O . GLN A 1 201 ? -33.211 2.705 28.939 1.00 80.88 201 GLN A O 1
ATOM 1500 N N . ILE A 1 202 ? -31.951 0.877 28.608 1.00 80.69 202 ILE A N 1
ATOM 1501 C CA . ILE A 1 202 ? -30.976 1.209 29.653 1.00 80.69 202 ILE A CA 1
ATOM 1502 C C . ILE A 1 202 ? -30.209 2.484 29.274 1.00 80.69 202 ILE A C 1
ATOM 1504 O O . ILE A 1 202 ? -30.098 3.392 30.096 1.00 80.69 202 ILE A O 1
ATOM 1508 N N . ALA A 1 203 ? -29.737 2.603 28.030 1.00 81.75 203 ALA A N 1
ATOM 1509 C CA . ALA A 1 203 ? -29.043 3.800 27.556 1.00 81.75 203 ALA A CA 1
ATOM 1510 C C . ALA A 1 203 ? -29.941 5.048 27.599 1.00 81.75 203 ALA A C 1
ATOM 1512 O O . ALA A 1 203 ? -29.496 6.113 28.031 1.00 81.75 203 ALA A O 1
ATOM 1513 N N . ALA A 1 204 ? -31.212 4.917 27.206 1.00 85.75 204 ALA A N 1
ATOM 1514 C CA . ALA A 1 204 ? -32.201 5.990 27.291 1.00 85.75 204 ALA A CA 1
ATOM 1515 C C . ALA A 1 204 ? -32.466 6.402 28.741 1.00 85.75 204 ALA A C 1
ATOM 1517 O O . ALA A 1 204 ? -32.485 7.592 29.047 1.00 85.75 204 ALA A O 1
ATOM 1518 N N . LEU A 1 205 ? -32.606 5.436 29.649 1.00 89.44 205 LEU A N 1
ATOM 1519 C CA . LEU A 1 205 ? -32.873 5.703 31.059 1.00 89.44 205 LEU A CA 1
ATOM 1520 C C . LEU A 1 205 ? -31.686 6.414 31.727 1.00 89.44 205 LEU A C 1
ATOM 1522 O O . LEU A 1 205 ? -31.882 7.396 32.444 1.00 89.44 205 LEU A O 1
ATOM 1526 N N . VAL A 1 206 ? -30.452 5.999 31.434 1.00 86.56 206 VAL A N 1
ATOM 1527 C CA . VAL A 1 206 ? -29.233 6.663 31.934 1.00 86.56 206 VAL A CA 1
ATOM 1528 C C . VAL A 1 206 ? -29.068 8.067 31.332 1.00 86.56 206 VAL A C 1
ATOM 1530 O O . VAL A 1 206 ? -28.729 9.008 32.048 1.00 86.56 206 VAL A O 1
ATOM 1533 N N . GLY A 1 207 ? -29.358 8.243 30.039 1.00 88.19 207 GLY A N 1
ATOM 1534 C CA . GLY A 1 207 ? -29.329 9.553 29.383 1.00 88.19 207 GLY A CA 1
ATOM 1535 C C . GLY A 1 207 ? -30.332 10.535 29.990 1.00 88.19 207 GLY A C 1
ATOM 1536 O O . GLY A 1 207 ? -29.951 11.618 30.437 1.00 88.19 207 GLY A O 1
ATOM 1537 N N . VAL A 1 208 ? -31.602 10.136 30.082 1.00 91.25 208 VAL A N 1
ATOM 1538 C CA . VAL A 1 208 ? -32.675 10.977 30.635 1.00 91.25 208 VAL A CA 1
ATOM 1539 C C . VAL A 1 208 ? -32.399 11.325 32.097 1.00 91.25 208 VAL A C 1
ATOM 1541 O O . VAL A 1 208 ? -32.526 12.486 32.477 1.00 91.25 208 VAL A O 1
ATOM 1544 N N . THR A 1 209 ? -31.969 10.361 32.916 1.00 90.56 209 THR A N 1
ATOM 1545 C CA . THR A 1 209 ? -31.656 10.625 34.333 1.00 90.56 209 THR A CA 1
ATOM 1546 C C . THR A 1 209 ? -30.504 11.616 34.492 1.00 90.56 209 THR A C 1
ATOM 1548 O O . THR A 1 209 ? -30.640 12.577 35.249 1.00 90.56 209 THR A O 1
ATOM 1551 N N . ALA A 1 210 ? -29.411 11.467 33.739 1.00 89.06 210 ALA A N 1
ATOM 1552 C CA . ALA A 1 210 ? -28.302 12.421 33.766 1.00 89.06 210 ALA A CA 1
ATOM 1553 C C . ALA A 1 210 ? -28.723 13.825 33.293 1.00 89.06 210 ALA A C 1
ATOM 1555 O O . ALA A 1 210 ? -28.376 14.825 33.927 1.00 89.06 210 ALA A O 1
ATOM 1556 N N . GLY A 1 211 ? -29.513 13.910 32.217 1.00 89.50 211 GLY A N 1
ATOM 1557 C CA . GLY A 1 211 ? -30.031 15.175 31.694 1.00 89.50 211 GLY A CA 1
ATOM 1558 C C . GLY A 1 211 ? -30.965 15.895 32.669 1.00 89.50 211 GLY A C 1
ATOM 1559 O O . GLY A 1 211 ? -30.840 17.106 32.856 1.00 89.50 211 GLY A O 1
ATOM 1560 N N . VAL A 1 212 ? -31.855 15.157 33.339 1.00 92.56 212 VAL A N 1
ATOM 1561 C CA . VAL A 1 212 ? -32.770 15.696 34.359 1.00 92.56 212 VAL A CA 1
ATOM 1562 C C . VAL A 1 212 ? -32.008 16.159 35.600 1.00 92.56 212 VAL A C 1
ATOM 1564 O O . VAL A 1 212 ? -32.311 17.232 36.117 1.00 92.56 212 VAL A O 1
ATOM 1567 N N . LEU A 1 213 ? -30.994 15.416 36.055 1.00 90.69 213 LEU A N 1
ATOM 1568 C CA . LEU A 1 213 ? -30.174 15.812 37.205 1.00 90.69 213 LEU A CA 1
ATOM 1569 C C . LEU A 1 213 ? -29.394 17.104 36.931 1.00 90.69 213 LEU A C 1
ATOM 1571 O O . LEU A 1 213 ? -29.443 18.036 37.736 1.00 90.69 213 LEU A O 1
ATOM 1575 N N . VAL A 1 214 ? -28.718 17.199 35.780 1.00 89.19 214 VAL A N 1
ATOM 1576 C CA . VAL A 1 214 ? -27.949 18.401 35.414 1.00 89.19 214 VAL A CA 1
ATOM 1577 C C . VAL A 1 214 ? -28.872 19.581 35.113 1.00 89.19 214 VAL A C 1
ATOM 1579 O O . VAL A 1 214 ? -28.624 20.693 35.584 1.00 89.19 214 VAL A O 1
ATOM 1582 N N . GLY A 1 215 ? -29.961 19.350 34.378 1.00 88.38 215 GLY A N 1
ATOM 1583 C CA . GLY A 1 215 ? -30.975 20.368 34.112 1.00 88.38 215 GLY A CA 1
ATOM 1584 C C . GLY A 1 215 ? -31.594 20.895 35.407 1.00 88.38 215 GLY A C 1
ATOM 1585 O O . GLY A 1 215 ? -31.607 22.102 35.634 1.00 88.38 215 GLY A O 1
ATOM 1586 N N . GLY A 1 216 ? -32.020 20.005 36.303 1.00 88.19 216 GLY A N 1
ATOM 1587 C CA . GLY A 1 216 ? -32.584 20.349 37.609 1.00 88.19 216 GLY A CA 1
ATOM 1588 C C . GLY A 1 216 ? -31.617 21.149 38.481 1.00 88.19 216 GLY A C 1
ATOM 1589 O O . GLY A 1 216 ? -31.990 22.203 38.996 1.00 88.19 216 GLY A O 1
ATOM 1590 N N . ALA A 1 217 ? -30.351 20.730 38.571 1.00 89.00 217 ALA A N 1
ATOM 1591 C CA . ALA A 1 217 ? -29.321 21.466 39.306 1.00 89.00 217 ALA A CA 1
ATOM 1592 C C . ALA A 1 217 ? -29.113 22.892 38.756 1.00 89.00 217 ALA A C 1
ATOM 1594 O O . ALA A 1 217 ? -28.978 23.850 39.519 1.00 89.00 217 ALA A O 1
ATOM 1595 N N . LEU A 1 218 ? -29.149 23.063 37.431 1.00 88.81 218 LEU A N 1
ATOM 1596 C CA . LEU A 1 218 ? -29.018 24.373 36.784 1.00 88.81 218 LEU A CA 1
ATOM 1597 C C . LEU A 1 218 ? -30.268 25.254 36.938 1.00 88.81 218 LEU A C 1
ATOM 1599 O O . LEU A 1 218 ? -30.138 26.482 36.975 1.00 88.81 218 LEU A O 1
ATOM 1603 N N . VAL A 1 219 ? -31.460 24.656 37.056 1.00 89.56 219 VAL A N 1
ATOM 1604 C CA . VAL A 1 219 ? -32.695 25.377 37.409 1.00 89.56 219 VAL A CA 1
ATOM 1605 C C . VAL A 1 219 ? -32.620 25.888 38.847 1.00 89.56 219 VAL A C 1
ATOM 1607 O O . VAL A 1 219 ? -32.908 27.064 39.070 1.00 89.56 219 VAL A O 1
ATOM 1610 N N . VAL A 1 220 ? -32.184 25.051 39.797 1.00 90.94 220 VAL A N 1
ATOM 1611 C CA . VAL A 1 220 ? -31.990 25.441 41.208 1.00 90.94 220 VAL A CA 1
ATOM 1612 C C . VAL A 1 220 ? -30.945 26.554 41.329 1.00 90.94 220 VAL A C 1
ATOM 1614 O O . VAL A 1 220 ? -31.133 27.498 42.089 1.00 90.94 220 VAL A O 1
ATOM 1617 N N . ALA A 1 221 ? -29.898 26.523 40.501 1.00 89.38 221 ALA A N 1
ATOM 1618 C CA . ALA A 1 221 ? -28.886 27.579 40.413 1.00 89.38 221 ALA A CA 1
ATOM 1619 C C . ALA A 1 221 ? -29.348 28.858 39.669 1.00 89.38 221 ALA A C 1
ATOM 1621 O O . ALA A 1 221 ? -28.526 29.721 39.353 1.00 89.38 221 ALA A O 1
ATOM 1622 N N . GLY A 1 222 ? -30.637 28.986 39.330 1.00 88.06 222 GLY A N 1
ATOM 1623 C CA . GLY A 1 222 ? -31.225 30.187 38.721 1.00 88.06 222 GLY A CA 1
ATOM 1624 C C . GLY A 1 222 ? -30.961 30.368 37.220 1.00 88.06 222 GLY A C 1
ATOM 1625 O O . GLY A 1 222 ? -31.362 31.375 36.637 1.00 88.06 222 GLY A O 1
ATOM 1626 N N . ARG A 1 223 ? -30.325 29.405 36.540 1.00 88.50 223 ARG A N 1
ATOM 1627 C CA . ARG A 1 223 ? -29.910 29.514 35.127 1.00 88.50 223 ARG A CA 1
ATOM 1628 C C . ARG A 1 223 ? -30.864 28.777 34.178 1.00 88.50 223 ARG A C 1
ATOM 1630 O O . ARG A 1 223 ? -30.445 27.894 33.433 1.00 88.50 223 ARG A O 1
ATOM 1637 N N . ARG A 1 224 ? -32.141 29.176 34.154 1.00 82.88 224 ARG A N 1
ATOM 1638 C CA . ARG A 1 224 ? -33.242 28.467 33.455 1.00 82.88 224 ARG A CA 1
ATOM 1639 C C . ARG A 1 224 ? -32.996 28.174 31.966 1.00 82.88 224 ARG A C 1
ATOM 1641 O O . ARG A 1 224 ? -33.225 27.054 31.530 1.00 82.88 224 ARG A O 1
ATOM 1648 N N . TRP A 1 225 ? -32.475 29.128 31.190 1.00 80.56 225 TRP A N 1
ATOM 1649 C CA . TRP A 1 225 ? -32.186 28.903 29.761 1.00 80.56 225 TRP A CA 1
ATOM 1650 C C . TRP A 1 225 ? -31.018 27.928 29.534 1.00 80.56 225 TRP A C 1
ATOM 1652 O O . TRP A 1 225 ? -31.075 27.050 28.675 1.00 80.56 225 TRP A O 1
ATOM 1662 N N . ARG A 1 226 ? -29.966 28.030 30.358 1.00 82.44 226 ARG A N 1
ATOM 1663 C CA . ARG A 1 226 ? -28.821 27.107 30.310 1.00 82.44 226 ARG A CA 1
ATOM 1664 C C . ARG A 1 226 ? -29.202 25.714 30.804 1.00 82.44 226 ARG A C 1
ATOM 1666 O O . ARG A 1 226 ? -28.634 24.749 30.318 1.00 82.44 226 ARG A O 1
ATOM 1673 N N . ALA A 1 227 ? -30.161 25.605 31.719 1.00 82.81 227 ALA A N 1
ATOM 1674 C CA . ALA A 1 227 ? -30.638 24.327 32.223 1.00 82.81 227 ALA A CA 1
ATOM 1675 C C . ALA A 1 227 ? -31.251 23.451 31.126 1.00 82.81 227 ALA A C 1
ATOM 1677 O O . ALA A 1 227 ? -30.962 22.260 31.070 1.00 82.81 227 ALA A O 1
ATOM 1678 N N . VAL A 1 228 ? -32.034 24.044 30.221 1.00 85.69 228 VAL A N 1
ATOM 1679 C CA . VAL A 1 228 ? -32.626 23.315 29.090 1.00 85.69 228 VAL A CA 1
ATOM 1680 C C . VAL A 1 228 ? -31.544 22.896 28.095 1.00 85.69 228 VAL A C 1
ATOM 1682 O O . VAL A 1 228 ? -31.453 21.722 27.745 1.00 85.69 228 VAL A O 1
ATOM 1685 N N . ALA A 1 229 ? -30.671 23.827 27.693 1.00 86.88 229 ALA A N 1
ATOM 1686 C CA . ALA A 1 229 ? -29.606 23.544 26.730 1.00 86.88 229 ALA A CA 1
ATOM 1687 C C . ALA A 1 229 ? -28.623 22.471 27.236 1.00 86.88 229 ALA A C 1
ATOM 1689 O O . ALA A 1 229 ? -28.333 21.506 26.529 1.00 86.88 229 ALA A O 1
ATOM 1690 N N . TRP A 1 230 ? -28.146 22.601 28.477 1.00 86.25 230 TRP A N 1
ATOM 1691 C CA . TRP A 1 230 ? -27.230 21.630 29.075 1.00 86.25 230 TRP A CA 1
ATOM 1692 C C . TRP A 1 230 ? -27.923 20.324 29.462 1.00 86.25 230 TRP A C 1
ATOM 1694 O O . TRP A 1 230 ? -27.305 19.274 29.336 1.00 86.25 230 TRP A O 1
ATOM 1704 N N . GLY A 1 231 ? -29.198 20.349 29.859 1.00 87.00 231 GLY A N 1
ATOM 1705 C CA . GLY A 1 231 ? -29.976 19.135 30.118 1.00 87.00 231 GLY A CA 1
ATOM 1706 C C . GLY A 1 231 ? -30.126 18.268 28.865 1.00 87.00 231 GLY A C 1
ATOM 1707 O O . GLY A 1 231 ? -29.876 17.065 28.919 1.00 87.00 231 GLY A O 1
ATOM 1708 N N . ILE A 1 232 ? -30.440 18.877 27.715 1.00 86.56 232 ILE A N 1
ATOM 1709 C CA . ILE A 1 232 ? -30.536 18.174 26.423 1.00 86.56 232 ILE A CA 1
ATOM 1710 C C . ILE A 1 232 ? -29.158 17.685 25.958 1.00 86.56 232 ILE A C 1
ATOM 1712 O O . ILE A 1 232 ? -29.029 16.534 25.531 1.00 86.56 232 ILE A O 1
ATOM 1716 N N . ALA A 1 233 ? -28.121 18.522 26.065 1.00 85.50 233 ALA A N 1
ATOM 1717 C CA . ALA A 1 233 ? -26.762 18.154 25.667 1.00 85.50 233 ALA A CA 1
ATOM 1718 C C . ALA A 1 233 ? -26.221 16.977 26.494 1.00 85.50 233 ALA A C 1
ATOM 1720 O O . ALA A 1 233 ? -25.699 16.019 25.925 1.00 85.50 233 ALA A O 1
ATOM 1721 N N . VAL A 1 234 ? -26.403 17.008 27.818 1.00 85.44 234 VAL A N 1
ATOM 1722 C CA . VAL A 1 234 ? -26.007 15.913 28.714 1.00 85.44 234 VAL A CA 1
ATOM 1723 C C . VAL A 1 234 ? -26.853 14.672 28.453 1.00 85.44 234 VAL A C 1
ATOM 1725 O O . VAL A 1 234 ? -26.287 13.596 28.309 1.00 85.44 234 VAL A O 1
ATOM 1728 N N . SER A 1 235 ? -28.174 14.798 28.288 1.00 87.62 235 SER A N 1
ATOM 1729 C CA . SER A 1 235 ? -29.029 13.645 27.976 1.00 87.62 235 SER A CA 1
ATOM 1730 C C . SER A 1 235 ? -28.600 12.941 26.690 1.00 87.62 235 SER A C 1
ATOM 1732 O O . SER A 1 235 ? -28.515 11.716 26.653 1.00 87.62 235 SER A O 1
ATOM 1734 N N . THR A 1 236 ? -28.307 13.712 25.641 1.00 78.94 236 THR A N 1
ATOM 1735 C CA . THR A 1 236 ? -27.890 13.184 24.336 1.00 78.94 236 THR A CA 1
ATOM 1736 C C . THR A 1 236 ? -26.485 12.588 24.411 1.00 78.94 236 THR A C 1
ATOM 1738 O O . THR A 1 236 ? -26.265 11.472 23.945 1.00 78.94 236 THR A O 1
ATOM 1741 N N . GLY A 1 237 ? -25.538 13.286 25.047 1.00 79.94 237 GLY A N 1
ATOM 1742 C CA . GLY A 1 237 ? -24.163 12.811 25.213 1.00 79.94 237 GLY A CA 1
ATOM 1743 C C . GLY A 1 237 ? -24.082 11.536 26.050 1.00 79.94 237 GLY A C 1
ATOM 1744 O O . GLY A 1 237 ? -23.437 10.569 25.648 1.00 79.94 237 GLY A O 1
ATOM 1745 N N . THR A 1 238 ? -24.790 11.489 27.178 1.00 80.31 238 THR A N 1
ATOM 1746 C CA . THR A 1 238 ? -24.836 10.314 28.052 1.00 80.31 238 THR A CA 1
ATOM 1747 C C . THR A 1 238 ? -25.581 9.149 27.398 1.00 80.31 238 THR A C 1
ATOM 1749 O O . THR A 1 238 ? -25.130 8.015 27.533 1.00 80.31 238 THR A O 1
ATOM 1752 N N . PHE A 1 239 ? -26.649 9.397 26.631 1.00 80.75 239 PHE A N 1
ATOM 1753 C CA . PHE A 1 239 ? -27.306 8.363 25.821 1.00 80.75 239 PHE A CA 1
ATOM 1754 C C . PHE A 1 239 ? -26.347 7.747 24.796 1.00 80.75 239 PHE A C 1
ATOM 1756 O O . PHE A 1 239 ? -26.230 6.526 24.734 1.00 80.75 239 PHE A O 1
ATOM 1763 N N . VAL A 1 240 ? -25.624 8.573 24.030 1.00 72.31 240 VAL A N 1
ATOM 1764 C CA . VAL A 1 240 ? -24.648 8.102 23.032 1.00 72.31 240 VAL A CA 1
ATOM 1765 C C . VAL A 1 240 ? -23.531 7.301 23.701 1.00 72.31 240 VAL A C 1
ATOM 1767 O O . VAL A 1 240 ? -23.197 6.214 23.239 1.00 72.31 240 VAL A O 1
ATOM 1770 N N . LEU A 1 241 ? -22.990 7.782 24.823 1.00 70.62 241 LEU A N 1
ATOM 1771 C CA . LEU A 1 241 ? -21.957 7.067 25.578 1.00 70.62 241 LEU A CA 1
ATOM 1772 C C . LEU A 1 241 ? -22.467 5.738 26.152 1.00 70.62 241 LEU A C 1
ATOM 1774 O O . LEU A 1 241 ? -21.776 4.726 26.051 1.00 70.62 241 LEU A O 1
ATOM 1778 N N . ALA A 1 242 ? -23.675 5.714 26.716 1.00 72.31 242 ALA A N 1
ATOM 1779 C CA . ALA A 1 242 ? -24.281 4.498 27.250 1.00 72.31 242 ALA A CA 1
ATOM 1780 C C . ALA A 1 242 ? -24.609 3.492 26.135 1.00 72.31 242 ALA A C 1
ATOM 1782 O O . ALA A 1 242 ? -24.349 2.304 26.298 1.00 72.31 242 ALA A O 1
ATOM 1783 N N . ALA A 1 243 ? -25.091 3.960 24.982 1.00 68.50 243 ALA A N 1
ATOM 1784 C CA . ALA A 1 243 ? -25.319 3.144 23.791 1.00 68.50 243 ALA A CA 1
ATOM 1785 C C . ALA A 1 243 ? -24.014 2.537 23.248 1.00 68.50 243 ALA A C 1
ATOM 1787 O O . ALA A 1 243 ? -23.979 1.358 22.904 1.00 68.50 243 ALA A O 1
ATOM 1788 N N . LEU A 1 244 ? -22.921 3.309 23.228 1.00 65.50 244 LEU A N 1
ATOM 1789 C CA . LEU A 1 244 ? -21.589 2.825 22.850 1.00 65.50 244 LEU A CA 1
ATOM 1790 C C . LEU A 1 244 ? -21.016 1.821 23.860 1.00 65.50 244 LEU A C 1
ATOM 1792 O O . LEU A 1 244 ? -20.304 0.897 23.473 1.00 65.50 244 LEU A O 1
ATOM 1796 N N . TYR A 1 245 ? -21.304 1.998 25.150 1.00 64.94 245 TYR A N 1
ATOM 1797 C CA . TYR A 1 245 ? -20.804 1.130 26.215 1.00 64.94 245 TYR A CA 1
ATOM 1798 C C . TYR A 1 245 ? -21.571 -0.198 26.314 1.00 64.94 245 TYR A C 1
ATOM 1800 O O . TYR A 1 245 ? -20.951 -1.251 26.491 1.00 64.94 245 TYR A O 1
ATOM 1808 N N . LEU A 1 246 ? -22.901 -0.141 26.198 1.00 64.75 246 LEU A N 1
ATOM 1809 C CA . LEU A 1 246 ? -23.815 -1.276 26.359 1.00 64.75 246 LEU A CA 1
ATOM 1810 C C . LEU A 1 246 ? -24.041 -2.052 25.051 1.00 64.75 246 LEU A C 1
ATOM 1812 O O . LEU A 1 246 ? -24.290 -3.252 25.102 1.00 64.75 246 LEU A O 1
ATOM 1816 N N . GLY A 1 247 ? -23.930 -1.405 23.887 1.00 60.97 247 GLY A N 1
ATOM 1817 C CA . GLY A 1 247 ? -24.151 -2.048 22.591 1.00 60.97 247 GLY A CA 1
ATOM 1818 C C . GLY A 1 247 ? -23.072 -3.081 22.243 1.00 60.97 247 GLY A C 1
ATOM 1819 O O . GLY A 1 247 ? -21.881 -2.774 22.199 1.00 60.97 247 GLY A O 1
ATOM 1820 N N . PHE A 1 248 ? -23.478 -4.310 21.919 1.00 59.12 248 PHE A N 1
ATOM 1821 C CA . PHE A 1 248 ? -22.600 -5.399 21.456 1.00 59.12 248 PHE A CA 1
ATOM 1822 C C . PHE A 1 248 ? -22.315 -5.327 19.940 1.00 59.12 248 PHE A C 1
ATOM 1824 O O . PHE A 1 248 ? -22.413 -6.318 19.221 1.00 59.12 248 PHE A O 1
ATOM 1831 N N . GLY A 1 249 ? -21.980 -4.137 19.434 1.00 65.12 249 GLY A N 1
ATOM 1832 C CA . GLY A 1 249 ? -21.747 -3.888 18.006 1.00 65.12 249 GLY A CA 1
ATOM 1833 C C . GLY A 1 249 ? -20.275 -3.706 17.623 1.00 65.12 249 GLY A C 1
ATOM 1834 O O . GLY A 1 249 ? -19.394 -3.524 18.471 1.00 65.12 249 GLY A O 1
ATOM 1835 N N . ALA A 1 250 ? -20.011 -3.673 16.313 1.00 69.12 250 ALA A N 1
ATOM 1836 C CA . ALA A 1 250 ? -18.690 -3.368 15.753 1.00 69.12 250 ALA A CA 1
ATOM 1837 C C . ALA A 1 250 ? -18.113 -2.033 16.268 1.00 69.12 250 ALA A C 1
ATOM 1839 O O . ALA A 1 250 ? -16.900 -1.922 16.457 1.00 69.12 250 ALA A O 1
ATOM 1840 N N . VAL A 1 251 ? -18.970 -1.045 16.559 1.00 71.94 251 VAL A N 1
ATOM 1841 C CA . VAL A 1 251 ? -18.559 0.280 17.050 1.00 71.94 251 VAL A CA 1
ATOM 1842 C C . VAL A 1 251 ? -17.904 0.199 18.431 1.00 71.94 251 VAL A C 1
ATOM 1844 O O . VAL A 1 251 ? -16.792 0.695 18.592 1.00 71.94 251 VAL A O 1
ATOM 1847 N N . ARG A 1 252 ? -18.522 -0.479 19.411 1.00 73.69 252 ARG A N 1
ATOM 1848 C CA . ARG A 1 252 ? -17.943 -0.662 20.757 1.00 73.69 252 ARG A CA 1
ATOM 1849 C C . ARG A 1 252 ? -16.589 -1.353 20.683 1.00 73.69 252 ARG A C 1
ATOM 1851 O O . ARG A 1 252 ? -15.623 -0.883 21.277 1.00 73.69 252 ARG A O 1
ATOM 1858 N N . ASN A 1 253 ? -16.517 -2.448 19.927 1.00 76.25 253 ASN A N 1
ATOM 1859 C CA . ASN A 1 253 ? -15.272 -3.189 19.745 1.00 76.25 253 ASN A CA 1
ATOM 1860 C C . ASN A 1 253 ? -14.196 -2.310 19.103 1.00 76.25 253 ASN A C 1
ATOM 1862 O O . ASN A 1 253 ? -13.064 -2.326 19.567 1.00 76.25 253 ASN A O 1
ATOM 1866 N N . SER A 1 254 ? -14.550 -1.501 18.102 1.00 83.44 254 SER A N 1
ATOM 1867 C CA . SER A 1 254 ? -13.610 -0.591 17.437 1.00 83.44 254 SER A CA 1
ATOM 1868 C C . SER A 1 254 ? -13.136 0.535 18.355 1.00 83.44 254 SER A C 1
ATOM 1870 O O . SER A 1 254 ? -11.947 0.827 18.375 1.00 83.44 254 SER A O 1
ATOM 1872 N N . VAL A 1 255 ? -14.029 1.137 19.149 1.00 82.56 255 VAL A N 1
ATOM 1873 C CA . VAL A 1 255 ? -13.679 2.205 20.102 1.00 82.56 255 VAL A CA 1
ATOM 1874 C C . VAL A 1 255 ? -12.798 1.666 21.228 1.00 82.56 255 VAL A C 1
ATOM 1876 O O . VAL A 1 255 ? -11.756 2.250 21.514 1.00 82.56 255 VAL A O 1
ATOM 1879 N N . LEU A 1 256 ? -13.168 0.534 21.838 1.00 81.06 256 LEU A N 1
ATOM 1880 C CA . LEU A 1 256 ? -12.356 -0.105 22.880 1.00 81.06 256 LEU A CA 1
ATOM 1881 C C . LEU A 1 256 ? -10.981 -0.503 22.345 1.00 81.06 256 LEU A C 1
ATOM 1883 O O . LEU A 1 256 ? -9.974 -0.278 23.014 1.00 81.06 256 LEU A O 1
ATOM 1887 N N . LEU A 1 257 ? -10.942 -1.052 21.131 1.00 87.25 257 LEU A N 1
ATOM 1888 C CA . LEU A 1 257 ? -9.701 -1.400 20.457 1.00 87.25 257 LEU A CA 1
ATOM 1889 C C . LEU A 1 257 ? -8.848 -0.155 20.197 1.00 87.25 257 LEU A C 1
ATOM 1891 O O . LEU A 1 257 ? -7.677 -0.156 20.551 1.00 87.25 257 LEU A O 1
ATOM 1895 N N . ALA A 1 258 ? -9.427 0.919 19.655 1.00 90.31 258 ALA A N 1
ATOM 1896 C CA . ALA A 1 258 ? -8.716 2.163 19.371 1.00 90.31 258 ALA A CA 1
ATOM 1897 C C . ALA A 1 258 ? -8.137 2.807 20.639 1.00 90.31 258 ALA A C 1
ATOM 1899 O O . ALA A 1 258 ? -6.986 3.236 20.631 1.00 90.31 258 ALA A O 1
ATOM 1900 N N . ILE A 1 259 ? -8.896 2.829 21.740 1.00 90.00 259 ILE A N 1
ATOM 1901 C CA . ILE A 1 259 ? -8.416 3.339 23.032 1.00 90.00 259 ILE A CA 1
ATOM 1902 C C . ILE A 1 259 ? -7.272 2.463 23.554 1.00 90.00 259 ILE A C 1
ATOM 1904 O O . ILE A 1 259 ? -6.210 2.985 23.888 1.00 90.00 259 ILE A O 1
ATOM 1908 N N . ALA A 1 260 ? -7.455 1.140 23.595 1.00 86.00 260 ALA A N 1
ATOM 1909 C CA . ALA A 1 260 ? -6.439 0.218 24.102 1.00 86.00 260 ALA A CA 1
ATOM 1910 C C . ALA A 1 260 ? -5.144 0.286 23.278 1.00 86.00 260 ALA A C 1
ATOM 1912 O O . ALA A 1 260 ? -4.056 0.438 23.833 1.00 86.00 260 ALA A O 1
ATOM 1913 N N . VAL A 1 261 ? -5.263 0.235 21.951 1.00 93.19 261 VAL A N 1
ATOM 1914 C CA . VAL A 1 261 ? -4.139 0.351 21.018 1.00 93.19 261 VAL A CA 1
ATOM 1915 C C . VAL A 1 261 ? -3.470 1.713 21.151 1.00 93.19 261 VAL A C 1
ATOM 1917 O O . VAL A 1 261 ? -2.245 1.764 21.224 1.00 93.19 261 VAL A O 1
ATOM 1920 N N . GLY A 1 262 ? -4.237 2.803 21.213 1.00 94.44 262 GLY A N 1
ATOM 1921 C CA . GLY A 1 262 ? -3.710 4.160 21.349 1.00 94.44 262 GLY A CA 1
ATOM 1922 C C . GLY A 1 262 ? -2.886 4.337 22.622 1.00 94.44 262 GLY A C 1
ATOM 1923 O O . GLY A 1 262 ? -1.753 4.811 22.557 1.00 94.44 262 GLY A O 1
ATOM 1924 N N . VAL A 1 263 ? -3.405 3.882 23.767 1.00 92.62 263 VAL A N 1
ATOM 1925 C CA . VAL A 1 263 ? -2.695 3.932 25.055 1.00 92.62 263 VAL A CA 1
ATOM 1926 C C . VAL A 1 263 ? -1.414 3.100 25.013 1.00 92.62 263 VAL A C 1
ATOM 1928 O O . VAL A 1 263 ? -0.344 3.612 25.341 1.00 92.62 263 VAL A O 1
ATOM 1931 N N . VAL A 1 264 ? -1.492 1.839 24.576 1.00 92.50 264 VAL A N 1
ATOM 1932 C CA . VAL A 1 264 ? -0.328 0.938 24.567 1.00 92.50 264 VAL A CA 1
ATOM 1933 C C . VAL A 1 264 ? 0.735 1.409 23.573 1.00 92.50 264 VAL A C 1
ATOM 1935 O O . VAL A 1 264 ? 1.913 1.447 23.920 1.00 92.50 264 VAL A O 1
ATOM 1938 N N . SER A 1 265 ? 0.340 1.827 22.369 1.00 94.12 265 SER A N 1
ATOM 1939 C CA . SER A 1 265 ? 1.281 2.312 21.347 1.00 94.12 265 SER A CA 1
ATOM 1940 C C . SER A 1 265 ? 1.967 3.603 21.781 1.00 94.12 265 SER A C 1
ATOM 1942 O O . SER A 1 265 ? 3.164 3.757 21.563 1.00 94.12 265 SER A O 1
ATOM 1944 N N . THR A 1 266 ? 1.236 4.512 22.437 1.00 95.00 266 THR A N 1
ATOM 1945 C CA . THR A 1 266 ? 1.807 5.754 22.982 1.00 95.00 266 THR A CA 1
ATOM 1946 C C . THR A 1 266 ? 2.789 5.451 24.109 1.00 95.00 266 THR A C 1
ATOM 1948 O O . THR A 1 266 ? 3.885 5.998 24.121 1.00 95.00 266 THR A O 1
ATOM 1951 N N . ALA A 1 267 ? 2.442 4.541 25.026 1.00 94.44 267 ALA A N 1
ATOM 1952 C CA . ALA A 1 267 ? 3.327 4.142 26.118 1.00 94.44 267 ALA A CA 1
ATOM 1953 C C . ALA A 1 267 ? 4.618 3.475 25.609 1.00 94.44 267 ALA A C 1
ATOM 1955 O O . ALA A 1 267 ? 5.709 3.808 26.072 1.00 94.44 267 ALA A O 1
ATOM 1956 N N . LEU A 1 268 ? 4.511 2.569 24.630 1.00 92.00 268 LEU A N 1
ATOM 1957 C CA . LEU A 1 268 ? 5.671 1.934 23.998 1.00 92.00 268 LEU A CA 1
ATOM 1958 C C . LEU A 1 268 ? 6.499 2.932 23.180 1.00 92.00 268 LEU A C 1
ATOM 1960 O O . LEU A 1 268 ? 7.725 2.921 23.273 1.00 92.00 268 LEU A O 1
ATOM 1964 N N . GLY A 1 269 ? 5.849 3.816 22.420 1.00 92.38 269 GLY A N 1
ATOM 1965 C CA . GLY A 1 269 ? 6.516 4.863 21.647 1.00 92.38 269 GLY A CA 1
ATOM 1966 C C . GLY A 1 269 ? 7.290 5.820 22.550 1.00 92.38 269 GLY A C 1
ATOM 1967 O O . GLY A 1 269 ? 8.467 6.076 22.311 1.00 92.38 269 GLY A O 1
ATOM 1968 N N . PHE A 1 270 ? 6.672 6.249 23.652 1.00 92.75 270 PHE A N 1
ATOM 1969 C CA . PHE A 1 270 ? 7.312 7.056 24.688 1.00 92.75 270 PHE A CA 1
ATOM 1970 C C . PHE A 1 270 ? 8.501 6.336 25.336 1.00 92.75 270 PHE A C 1
ATOM 1972 O O . PHE A 1 270 ? 9.560 6.932 25.523 1.00 92.75 270 PHE A O 1
ATOM 1979 N N . LEU A 1 271 ? 8.366 5.039 25.641 1.00 90.88 271 LEU A N 1
ATOM 1980 C CA . LEU A 1 271 ? 9.471 4.237 26.170 1.00 90.88 271 LEU A CA 1
ATOM 1981 C C . LEU A 1 271 ? 10.638 4.181 25.177 1.00 90.88 271 LEU A C 1
ATOM 1983 O O . LEU A 1 271 ? 11.787 4.380 25.574 1.00 90.88 271 LEU A O 1
ATOM 1987 N N . PHE A 1 272 ? 10.363 3.952 23.891 1.00 88.94 272 PHE A N 1
ATOM 1988 C CA . PHE A 1 272 ? 11.397 3.975 22.861 1.00 88.94 272 PHE A CA 1
ATOM 1989 C C . PHE A 1 272 ? 12.019 5.361 22.690 1.00 88.94 272 PHE A C 1
ATOM 1991 O O . PHE A 1 272 ? 13.235 5.432 22.537 1.00 88.94 272 PHE A O 1
ATOM 1998 N N . ALA A 1 273 ? 11.247 6.445 22.798 1.00 89.81 273 ALA A N 1
ATOM 1999 C CA . ALA A 1 273 ? 11.752 7.818 22.745 1.00 89.81 273 ALA A CA 1
ATOM 2000 C C . ALA A 1 273 ? 12.708 8.090 23.914 1.00 89.81 273 ALA A C 1
ATOM 2002 O O . ALA A 1 273 ? 13.855 8.493 23.712 1.00 89.81 273 ALA A O 1
ATOM 2003 N N . LEU A 1 274 ? 12.302 7.736 25.136 1.00 90.25 274 LEU A N 1
ATOM 2004 C CA . LEU A 1 274 ? 13.142 7.861 26.326 1.00 90.25 274 LEU A CA 1
ATOM 2005 C C . LEU A 1 274 ? 14.417 7.020 26.236 1.00 90.25 274 LEU A C 1
ATOM 2007 O O . LEU A 1 274 ? 15.501 7.519 26.543 1.00 90.25 274 LEU A O 1
ATOM 2011 N N . LEU A 1 275 ? 14.323 5.761 25.804 1.00 89.19 275 LEU A N 1
ATOM 2012 C CA . LEU A 1 275 ? 15.499 4.909 25.613 1.00 89.19 275 LEU A CA 1
ATOM 2013 C C . LEU A 1 275 ? 16.407 5.460 24.507 1.00 89.19 275 LEU A C 1
ATOM 2015 O O . LEU A 1 275 ? 17.629 5.471 24.656 1.00 89.19 275 LEU A O 1
ATOM 2019 N N . SER A 1 276 ? 15.819 5.955 23.422 1.00 86.25 276 SER A N 1
ATOM 2020 C CA . SER A 1 276 ? 16.535 6.535 22.292 1.00 86.25 276 SER A CA 1
ATOM 2021 C C . SER A 1 276 ? 17.180 7.877 22.607 1.00 86.25 276 SER A C 1
ATOM 2023 O O . SER A 1 276 ? 18.085 8.250 21.872 1.00 86.25 276 SER A O 1
ATOM 2025 N N . GLU A 1 277 ? 16.753 8.597 23.645 1.00 87.25 277 GLU A N 1
ATOM 2026 C CA . GLU A 1 277 ? 17.288 9.926 23.963 1.00 87.25 277 GLU A CA 1
ATOM 2027 C C . GLU A 1 277 ? 18.153 9.939 25.227 1.00 87.25 277 GLU A C 1
ATOM 2029 O O . GLU A 1 277 ? 19.225 10.551 25.266 1.00 87.25 277 GLU A O 1
ATOM 2034 N N . ARG A 1 278 ? 17.745 9.197 26.259 1.00 87.06 278 ARG A N 1
ATOM 2035 C CA . ARG A 1 278 ? 18.369 9.224 27.590 1.00 87.06 278 ARG A CA 1
ATOM 2036 C C . ARG A 1 278 ? 19.218 7.995 27.914 1.00 87.06 278 ARG A C 1
ATOM 2038 O O . ARG A 1 278 ? 19.994 8.050 28.867 1.00 87.06 278 ARG A O 1
ATOM 2045 N N . SER A 1 279 ? 19.117 6.899 27.157 1.00 86.06 279 SER A N 1
ATOM 2046 C CA . SER A 1 279 ? 19.893 5.687 27.457 1.00 86.06 279 SER A CA 1
ATOM 2047 C C . SER A 1 279 ? 21.369 5.822 27.071 1.00 86.06 279 SER A C 1
ATOM 2049 O O . SER A 1 279 ? 21.720 6.425 26.052 1.00 86.06 279 SER A O 1
ATOM 2051 N N . ARG A 1 280 ? 22.233 5.201 27.885 1.00 85.00 280 ARG A N 1
ATOM 2052 C CA . ARG A 1 280 ? 23.675 5.023 27.633 1.00 85.00 280 ARG A CA 1
ATOM 2053 C C . ARG A 1 280 ? 24.007 3.653 27.025 1.00 85.00 280 ARG A C 1
ATOM 2055 O O . ARG A 1 280 ? 25.179 3.347 26.828 1.00 85.00 280 ARG A O 1
ATOM 2062 N N . LEU A 1 281 ? 23.000 2.815 26.760 1.00 84.31 281 LEU A N 1
ATOM 2063 C CA . LEU A 1 281 ? 23.209 1.478 26.204 1.00 84.31 281 LEU A CA 1
ATOM 2064 C C . LEU A 1 281 ? 23.787 1.556 24.778 1.00 84.31 281 LEU A C 1
ATOM 2066 O O . LEU A 1 281 ? 23.314 2.363 23.974 1.00 84.31 281 LEU A O 1
ATOM 2070 N N . PRO A 1 282 ? 24.742 0.682 24.411 1.00 78.25 282 PRO A N 1
ATOM 2071 C CA . PRO A 1 282 ? 25.314 0.657 23.062 1.00 78.25 282 PRO A CA 1
ATOM 2072 C C . PRO A 1 282 ? 24.269 0.303 21.989 1.00 78.25 282 PRO A C 1
ATOM 2074 O O . PRO A 1 282 ? 24.350 0.780 20.858 1.00 78.25 282 PRO A O 1
ATOM 2077 N N . THR A 1 283 ? 23.237 -0.465 22.357 1.00 79.94 283 THR A N 1
ATOM 2078 C CA . THR A 1 283 ? 22.104 -0.838 21.495 1.00 79.94 283 THR A CA 1
ATOM 2079 C C . THR A 1 283 ? 21.161 0.322 21.164 1.00 79.94 283 THR A C 1
ATOM 2081 O O . THR A 1 283 ? 20.340 0.181 20.261 1.00 79.94 283 THR A O 1
ATOM 2084 N N . ARG A 1 284 ? 21.300 1.498 21.799 1.00 79.56 284 ARG A N 1
ATOM 2085 C CA . ARG A 1 284 ? 20.495 2.699 21.496 1.00 79.56 284 ARG A CA 1
ATOM 2086 C C . ARG A 1 284 ? 20.530 3.075 20.013 1.00 79.56 284 ARG A C 1
ATOM 2088 O O . ARG A 1 284 ? 19.511 3.465 19.458 1.00 79.56 284 ARG A O 1
ATOM 2095 N N . ARG A 1 285 ? 21.685 2.917 19.356 1.00 76.38 285 ARG A N 1
ATOM 2096 C CA . ARG A 1 285 ? 21.864 3.244 17.928 1.00 76.38 285 AR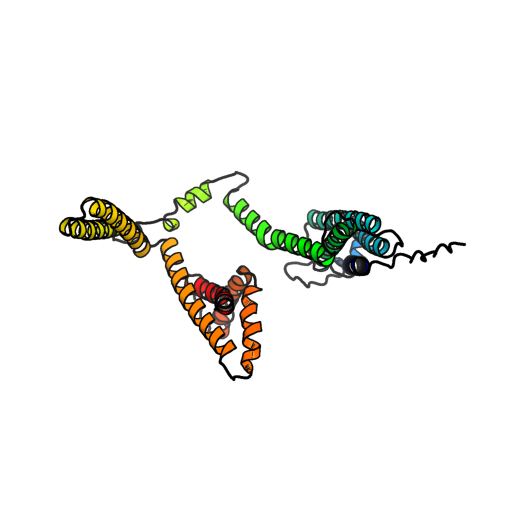G A CA 1
ATOM 2097 C C . ARG A 1 285 ? 21.010 2.379 16.999 1.00 76.38 285 ARG A C 1
ATOM 2099 O O . ARG A 1 285 ? 20.748 2.779 15.872 1.00 76.38 285 ARG A O 1
ATOM 2106 N N . LEU A 1 286 ? 20.581 1.211 17.472 1.00 81.69 286 LEU A N 1
ATOM 2107 C CA . LEU A 1 286 ? 19.739 0.294 16.716 1.00 81.69 286 LEU A CA 1
ATOM 2108 C C . LEU A 1 286 ? 18.247 0.647 16.840 1.00 81.69 286 LEU A C 1
ATOM 2110 O O . LEU A 1 286 ? 17.480 0.324 15.939 1.00 81.69 286 LEU A O 1
ATOM 2114 N N . LEU A 1 287 ? 17.831 1.353 17.900 1.00 79.12 287 LEU A N 1
ATOM 2115 C CA . LEU A 1 287 ? 16.418 1.667 18.150 1.00 79.12 287 LEU A CA 1
ATOM 2116 C C . LEU A 1 287 ? 15.790 2.493 17.021 1.00 79.12 287 LEU A C 1
ATOM 2118 O O . LEU A 1 287 ? 14.699 2.156 16.587 1.00 79.12 287 LEU A O 1
ATOM 2122 N N . GLY A 1 288 ? 16.481 3.508 16.493 1.00 75.69 288 GLY A N 1
ATOM 2123 C CA . GLY A 1 288 ? 15.954 4.342 15.403 1.00 75.69 288 GLY A CA 1
ATOM 2124 C C . GLY A 1 288 ? 15.573 3.526 14.156 1.00 75.69 288 GLY A C 1
ATOM 2125 O O . GLY A 1 288 ? 14.402 3.513 13.775 1.00 75.69 288 GLY A O 1
ATOM 2126 N N . PRO A 1 289 ? 16.518 2.786 13.541 1.00 79.25 289 PRO A N 1
ATOM 2127 C CA . PRO A 1 289 ? 16.220 1.937 12.388 1.00 79.25 289 PRO A CA 1
ATOM 2128 C C . PRO A 1 289 ? 15.172 0.850 12.670 1.00 79.25 289 PRO A C 1
ATOM 2130 O O . PRO A 1 289 ? 14.277 0.643 11.848 1.00 79.25 289 PRO A O 1
ATOM 2133 N N . PHE A 1 290 ? 15.242 0.176 13.827 1.00 78.94 290 PHE A N 1
ATOM 2134 C CA . PHE A 1 290 ? 14.284 -0.885 14.162 1.00 78.94 290 PHE A CA 1
ATOM 2135 C C . PHE A 1 290 ? 12.871 -0.355 14.402 1.00 78.94 290 PHE A C 1
ATOM 2137 O O . PHE A 1 290 ? 11.907 -1.021 14.028 1.00 78.94 290 PHE A O 1
ATOM 2144 N N . SER A 1 291 ? 12.742 0.850 14.955 1.00 79.44 291 SER A N 1
ATOM 2145 C CA . SER A 1 291 ? 11.447 1.493 15.141 1.00 79.44 291 SER A CA 1
ATOM 2146 C C . SER A 1 291 ? 10.790 1.857 13.815 1.00 79.44 291 SER A C 1
ATOM 2148 O O . SER A 1 291 ? 9.576 1.836 13.749 1.00 79.44 291 SER A O 1
ATOM 2150 N N . ILE A 1 292 ? 11.525 2.149 12.739 1.00 80.69 292 ILE A N 1
ATOM 2151 C CA . ILE A 1 292 ? 10.916 2.598 11.469 1.00 80.69 292 ILE A CA 1
ATOM 2152 C C . ILE A 1 292 ? 10.466 1.418 10.584 1.00 80.69 292 ILE A C 1
ATOM 2154 O O . ILE A 1 292 ? 9.550 1.569 9.773 1.00 80.69 292 ILE A O 1
ATOM 2158 N N . LEU A 1 293 ? 11.048 0.225 10.759 1.00 79.81 293 LEU A N 1
ATOM 2159 C CA . LEU A 1 293 ? 10.735 -0.982 9.971 1.00 79.81 293 LEU A CA 1
ATOM 2160 C C . LEU A 1 293 ? 9.228 -1.281 9.808 1.00 79.81 293 LEU A C 1
ATOM 2162 O O . LEU A 1 293 ? 8.807 -1.579 8.682 1.00 79.81 293 LEU A O 1
ATOM 2166 N N . PRO A 1 294 ? 8.386 -1.187 10.858 1.00 78.00 2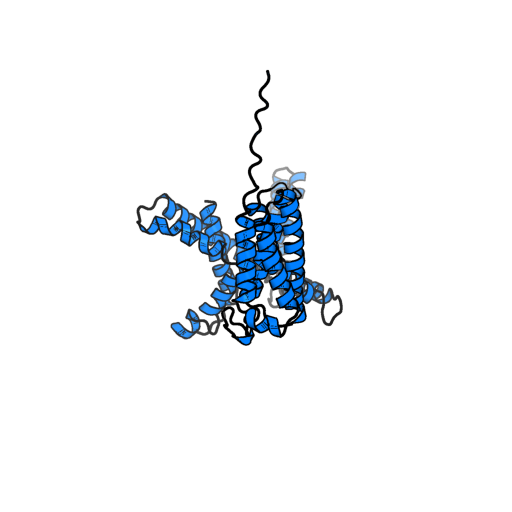94 PRO A N 1
ATOM 2167 C CA . PRO A 1 294 ? 6.967 -1.493 10.716 1.00 78.00 294 PRO A CA 1
ATOM 2168 C C . PRO A 1 294 ? 6.197 -0.458 9.883 1.00 78.00 294 PRO A C 1
ATOM 2170 O O . PRO A 1 294 ? 5.170 -0.814 9.318 1.00 78.00 294 PRO A O 1
ATOM 2173 N N . ILE A 1 295 ? 6.693 0.782 9.744 1.00 80.31 295 ILE A N 1
ATOM 2174 C CA . ILE A 1 295 ? 6.057 1.823 8.908 1.00 80.31 295 ILE A CA 1
ATOM 2175 C C . ILE A 1 295 ? 6.231 1.509 7.420 1.00 80.31 295 ILE A C 1
ATOM 2177 O O . ILE A 1 295 ? 5.337 1.756 6.615 1.00 80.31 295 ILE A O 1
ATOM 2181 N N . ILE A 1 296 ? 7.388 0.959 7.046 1.00 77.19 296 ILE A N 1
ATOM 2182 C CA . ILE A 1 296 ? 7.703 0.612 5.653 1.00 77.19 296 ILE A CA 1
ATOM 2183 C C . ILE A 1 296 ? 6.869 -0.598 5.203 1.00 77.19 296 ILE A C 1
ATOM 2185 O O . ILE A 1 296 ? 6.554 -0.752 4.022 1.00 77.19 296 ILE A O 1
ATOM 2189 N N . THR A 1 297 ? 6.502 -1.463 6.148 1.00 75.50 297 THR A N 1
ATOM 2190 C CA . THR A 1 297 ? 5.752 -2.684 5.870 1.00 75.50 297 THR A CA 1
ATOM 2191 C C . THR A 1 297 ? 4.272 -2.356 5.646 1.00 75.50 297 THR A C 1
ATOM 2193 O O . THR A 1 297 ? 3.631 -1.802 6.538 1.00 75.50 297 THR A O 1
ATOM 2196 N N . PRO A 1 298 ? 3.675 -2.729 4.497 1.00 72.25 298 PRO A N 1
ATOM 2197 C CA . PRO A 1 298 ? 2.253 -2.504 4.267 1.00 72.25 298 PRO A CA 1
ATOM 2198 C C . PRO A 1 298 ? 1.399 -3.154 5.374 1.00 72.25 298 PRO A C 1
ATOM 2200 O O . PRO A 1 298 ? 1.672 -4.304 5.736 1.00 72.25 298 PRO A O 1
ATOM 2203 N N . PRO A 1 299 ? 0.322 -2.506 5.862 1.00 73.50 299 PRO A N 1
ATOM 2204 C CA . PRO A 1 299 ? -0.494 -3.030 6.966 1.00 73.50 299 PRO A CA 1
ATOM 2205 C C . PRO A 1 299 ? -1.015 -4.458 6.741 1.00 73.50 299 PRO A C 1
ATOM 2207 O O . PRO A 1 299 ? -1.101 -5.260 7.671 1.00 73.50 299 PRO A O 1
ATOM 2210 N N . PHE A 1 300 ? -1.311 -4.811 5.486 1.00 76.94 300 PHE A N 1
ATOM 2211 C CA . PHE A 1 300 ? -1.739 -6.158 5.107 1.00 76.94 300 PHE A CA 1
ATOM 2212 C C . PHE A 1 300 ? -0.669 -7.230 5.367 1.00 76.94 300 PHE A C 1
ATOM 2214 O O . PHE A 1 300 ? -0.994 -8.324 5.827 1.00 76.94 300 PHE A O 1
ATOM 2221 N N . VAL A 1 301 ? 0.606 -6.919 5.111 1.00 80.88 301 VAL A N 1
ATOM 2222 C CA . VAL A 1 301 ? 1.720 -7.857 5.317 1.00 80.88 301 VAL A CA 1
ATOM 2223 C C . VAL A 1 301 ? 1.860 -8.189 6.798 1.00 80.88 301 VAL A C 1
ATOM 2225 O O . VAL A 1 301 ? 2.030 -9.355 7.146 1.00 80.88 301 VAL A O 1
ATOM 2228 N N . LEU A 1 302 ? 1.707 -7.193 7.673 1.00 82.81 302 LEU A N 1
ATOM 2229 C CA . LEU A 1 302 ? 1.731 -7.404 9.117 1.00 82.81 302 LEU A CA 1
ATOM 2230 C C . LEU A 1 302 ? 0.575 -8.309 9.574 1.00 82.81 302 LEU A C 1
ATOM 2232 O O . LEU A 1 302 ? 0.785 -9.223 10.368 1.00 82.81 302 LEU A O 1
ATOM 2236 N N . GLY A 1 303 ? -0.623 -8.128 9.010 1.00 82.81 303 GLY A N 1
ATOM 2237 C CA . GLY A 1 303 ? -1.763 -9.017 9.251 1.00 82.81 303 GLY A CA 1
ATOM 2238 C C . GLY A 1 303 ? -1.501 -10.465 8.818 1.00 82.81 303 GLY A C 1
ATOM 2239 O O . GLY A 1 303 ? -1.743 -11.393 9.590 1.00 82.81 303 GLY A O 1
ATOM 2240 N N . LEU A 1 304 ? -0.950 -10.676 7.617 1.00 84.94 304 LEU A N 1
ATOM 2241 C CA . LEU A 1 304 ? -0.564 -12.014 7.149 1.00 84.94 304 LEU A CA 1
ATOM 2242 C C . LEU A 1 304 ? 0.522 -12.645 8.023 1.00 84.94 304 LEU A C 1
ATOM 2244 O O . LEU A 1 304 ? 0.419 -13.824 8.357 1.00 84.94 304 LEU A O 1
ATOM 2248 N N . ALA A 1 305 ? 1.536 -11.874 8.417 1.00 87.44 305 ALA A N 1
ATOM 2249 C CA . ALA A 1 305 ? 2.592 -12.344 9.307 1.00 87.44 305 ALA A CA 1
ATOM 2250 C C . ALA A 1 305 ? 2.009 -12.815 10.645 1.00 87.44 305 ALA A C 1
ATOM 2252 O O . ALA A 1 305 ? 2.336 -13.908 11.103 1.00 87.44 305 ALA A O 1
ATOM 2253 N N . MET A 1 306 ? 1.074 -12.055 11.224 1.00 85.56 306 MET A N 1
ATOM 2254 C CA . MET A 1 306 ? 0.372 -12.453 12.446 1.00 85.56 306 MET A CA 1
ATOM 2255 C C . MET A 1 306 ? -0.429 -13.747 12.263 1.00 85.56 306 MET A C 1
ATOM 2257 O O . MET A 1 306 ? -0.392 -14.607 13.139 1.00 85.56 306 MET A O 1
ATOM 2261 N N . ILE A 1 307 ? -1.103 -13.938 11.125 1.00 87.00 307 ILE A N 1
ATOM 2262 C CA . ILE A 1 307 ? -1.827 -15.186 10.828 1.00 87.00 307 ILE A CA 1
ATOM 2263 C C . ILE A 1 307 ? -0.856 -16.366 10.666 1.00 87.00 307 ILE A C 1
ATOM 2265 O O . ILE A 1 307 ? -1.130 -17.454 11.172 1.00 87.00 307 ILE A O 1
ATOM 2269 N N . PHE A 1 308 ? 0.282 -16.183 9.995 1.00 87.88 308 PHE A N 1
ATOM 2270 C CA . PHE A 1 308 ? 1.265 -17.254 9.810 1.00 87.88 308 PHE A CA 1
ATOM 2271 C C . PHE A 1 308 ? 2.052 -17.586 11.080 1.00 87.88 308 PHE A C 1
ATOM 2273 O O . PHE A 1 308 ? 2.420 -18.743 11.269 1.00 87.88 308 PHE A O 1
ATOM 2280 N N . LEU A 1 309 ? 2.290 -16.624 11.973 1.00 89.00 309 LEU A N 1
ATOM 2281 C CA . LEU A 1 309 ? 2.931 -16.887 13.264 1.00 89.00 309 LEU A CA 1
ATOM 2282 C C . LEU A 1 309 ? 1.940 -17.464 14.278 1.00 89.00 309 LEU A C 1
ATOM 2284 O O . LEU A 1 309 ? 2.256 -18.454 14.939 1.00 89.00 309 LEU A O 1
ATOM 2288 N N . PHE A 1 310 ? 0.755 -16.859 14.385 1.00 86.75 310 PHE A N 1
ATOM 2289 C CA . PHE A 1 310 ? -0.160 -17.059 15.510 1.00 86.75 310 PHE A CA 1
ATOM 2290 C C . PHE A 1 310 ? -1.541 -17.627 15.141 1.00 86.75 310 PHE A C 1
ATOM 2292 O O . PHE A 1 310 ? -2.414 -17.776 15.996 1.00 86.75 310 PHE A O 1
ATOM 2299 N N . GLY A 1 311 ? -1.785 -17.941 13.869 1.00 85.00 311 GLY A N 1
ATOM 2300 C CA . GLY A 1 311 ? -3.029 -18.571 13.430 1.00 85.00 311 GLY A CA 1
ATOM 2301 C C . GLY A 1 311 ? -3.174 -20.019 13.911 1.00 85.00 311 GLY A C 1
ATOM 2302 O O . GLY A 1 311 ? -2.294 -20.594 14.549 1.00 85.00 311 GLY A O 1
ATOM 2303 N N . ARG A 1 312 ? -4.286 -20.665 13.533 1.00 84.38 312 ARG A N 1
ATOM 2304 C CA . ARG A 1 312 ? -4.636 -22.031 13.981 1.00 84.38 312 ARG A CA 1
ATOM 2305 C C . ARG A 1 312 ? -3.571 -23.088 13.648 1.00 84.38 312 ARG A C 1
ATOM 2307 O O . ARG A 1 312 ? -3.451 -24.076 14.360 1.00 84.38 312 ARG A O 1
ATOM 2314 N N . ARG A 1 313 ? -2.823 -22.879 12.561 1.00 85.06 313 ARG A N 1
ATOM 2315 C CA . ARG A 1 313 ? -1.648 -23.671 12.152 1.00 85.06 313 ARG A CA 1
ATOM 2316 C C . ARG A 1 313 ? -0.407 -22.782 12.016 1.00 85.06 313 ARG A C 1
ATOM 2318 O O . ARG A 1 313 ? 0.365 -22.930 11.074 1.00 85.06 313 ARG A O 1
ATOM 2325 N N . GLY A 1 314 ? -0.275 -21.799 12.904 1.00 85.62 314 GLY A N 1
ATOM 2326 C CA . GLY A 1 314 ? 0.836 -20.860 12.885 1.00 85.62 314 GLY A CA 1
ATOM 2327 C C . GLY A 1 314 ? 2.147 -21.494 13.343 1.00 85.62 314 GLY A C 1
ATOM 2328 O O . GLY A 1 314 ? 2.146 -22.490 14.069 1.00 85.62 314 GLY A O 1
ATOM 2329 N N . PHE A 1 315 ? 3.268 -20.903 12.939 1.00 89.00 315 PHE A N 1
ATOM 2330 C CA . PHE A 1 315 ? 4.600 -21.353 13.339 1.00 89.00 315 PHE A CA 1
ATOM 2331 C C . PHE A 1 315 ? 4.750 -21.383 14.868 1.00 89.00 315 PHE A C 1
ATOM 2333 O O . PHE A 1 315 ? 5.064 -22.419 15.445 1.00 89.00 315 PHE A O 1
ATOM 2340 N N . ILE A 1 316 ? 4.437 -20.280 15.552 1.00 87.06 316 ILE A N 1
ATOM 2341 C CA . ILE A 1 316 ? 4.595 -20.191 17.009 1.00 87.06 316 ILE A CA 1
ATOM 2342 C C . ILE A 1 316 ? 3.500 -20.994 17.710 1.00 87.06 316 ILE A C 1
ATOM 2344 O O . ILE A 1 316 ? 3.784 -21.815 18.579 1.00 87.06 316 ILE A O 1
ATOM 2348 N N . THR A 1 317 ? 2.239 -20.786 17.336 1.00 85.00 317 THR A N 1
ATOM 2349 C CA . THR A 1 317 ? 1.117 -21.392 18.063 1.00 85.00 317 THR A CA 1
ATOM 2350 C C . THR A 1 317 ? 1.054 -22.907 17.880 1.00 85.00 317 THR A C 1
ATOM 2352 O O . THR A 1 317 ? 0.949 -23.620 18.872 1.00 85.00 317 THR A O 1
ATOM 2355 N N . TYR A 1 318 ? 1.171 -23.411 16.649 1.00 85.31 318 TYR A N 1
ATOM 2356 C CA . TYR A 1 318 ? 1.008 -24.837 16.365 1.00 85.31 318 TYR A CA 1
ATOM 2357 C C . TYR A 1 318 ? 2.336 -25.601 16.327 1.00 85.31 318 TYR A C 1
ATOM 2359 O O . TYR A 1 318 ? 2.420 -26.658 16.939 1.00 85.31 318 TYR A O 1
ATOM 2367 N N . GLN A 1 319 ? 3.374 -25.096 15.646 1.00 83.44 319 GLN A N 1
ATOM 2368 C CA . GLN A 1 319 ? 4.628 -25.858 15.506 1.00 83.44 319 GLN A CA 1
ATOM 2369 C C . GLN A 1 319 ? 5.499 -25.807 16.765 1.00 83.44 319 GLN A C 1
ATOM 2371 O O . GLN A 1 319 ? 6.071 -26.824 17.140 1.00 83.44 319 GLN A O 1
ATOM 2376 N N . VAL A 1 320 ? 5.592 -24.645 17.420 1.00 88.94 320 VAL A N 1
ATOM 2377 C CA . VAL A 1 320 ? 6.412 -24.489 18.635 1.00 88.94 320 VAL A CA 1
ATOM 2378 C C . VAL A 1 320 ? 5.632 -24.877 19.891 1.00 88.94 320 VAL A C 1
ATOM 2380 O O . VAL A 1 320 ? 6.142 -25.628 20.716 1.00 88.94 320 VAL A O 1
ATOM 2383 N N . LEU A 1 321 ? 4.405 -24.370 20.053 1.00 87.94 321 LEU A N 1
ATOM 2384 C CA . LEU A 1 321 ? 3.627 -24.554 21.286 1.00 87.94 321 LEU A CA 1
ATOM 2385 C C . LEU A 1 321 ? 2.626 -25.722 21.234 1.00 87.94 321 LEU A C 1
ATOM 2387 O O . LEU A 1 321 ? 2.124 -26.120 22.280 1.00 87.94 321 LEU A O 1
ATOM 2391 N N . GLY A 1 322 ? 2.303 -26.268 20.054 1.00 87.31 322 GLY A N 1
ATOM 2392 C CA . GLY A 1 322 ? 1.324 -27.358 19.909 1.00 87.31 322 GLY A CA 1
ATOM 2393 C C . GLY A 1 322 ? -0.137 -26.961 20.172 1.00 87.31 322 GLY A C 1
ATOM 2394 O O . GLY A 1 322 ? -1.007 -27.824 20.272 1.00 87.31 322 GLY A O 1
ATOM 2395 N N . ILE A 1 323 ? -0.435 -25.666 20.288 1.00 84.88 323 ILE A N 1
ATOM 2396 C CA . ILE A 1 323 ? -1.759 -25.143 20.640 1.00 84.88 323 ILE A CA 1
ATOM 2397 C C . ILE A 1 323 ? -2.515 -24.768 19.360 1.00 84.88 323 ILE A C 1
ATOM 2399 O O . ILE A 1 323 ? -1.970 -24.148 18.449 1.00 84.88 323 ILE A O 1
ATOM 2403 N N . SER A 1 324 ? -3.812 -25.084 19.297 1.00 81.25 324 SER A N 1
ATOM 2404 C CA . SER A 1 324 ? -4.702 -24.570 18.249 1.00 81.25 324 SER A CA 1
ATOM 2405 C C . SER A 1 324 ? -5.724 -23.611 18.863 1.00 81.25 324 SER A C 1
ATOM 2407 O O . SER A 1 324 ? -6.632 -24.018 19.582 1.00 81.25 324 SER A O 1
ATOM 2409 N N . THR A 1 325 ? -5.555 -22.308 18.623 1.00 74.50 325 THR A N 1
ATOM 2410 C CA . THR A 1 325 ? -6.464 -21.267 19.131 1.00 74.50 325 THR A CA 1
ATOM 2411 C C . THR A 1 325 ? -6.904 -20.325 18.017 1.00 74.50 325 THR A C 1
ATOM 2413 O O . THR A 1 325 ? -6.185 -20.105 17.043 1.00 74.50 325 THR A O 1
ATOM 2416 N N . ASN A 1 326 ? -8.103 -19.761 18.167 1.00 77.50 326 ASN A N 1
ATOM 2417 C CA . ASN A 1 326 ? -8.651 -18.752 17.260 1.00 77.50 326 ASN A CA 1
ATOM 2418 C C . ASN A 1 326 ? -8.542 -17.328 17.824 1.00 77.50 326 ASN A C 1
ATOM 2420 O O . ASN A 1 326 ? -9.041 -16.391 17.206 1.00 77.50 326 ASN A O 1
ATOM 2424 N N . ILE A 1 327 ? -7.900 -17.149 18.984 1.00 69.94 327 ILE A N 1
ATOM 2425 C CA . ILE A 1 327 ? -7.870 -15.864 19.700 1.00 69.94 327 ILE A CA 1
ATOM 2426 C C . ILE A 1 327 ? -7.240 -14.730 18.868 1.00 69.94 327 ILE A C 1
ATOM 2428 O O . ILE A 1 327 ? -7.638 -13.572 18.982 1.00 69.94 327 ILE A O 1
ATOM 2432 N N . PHE A 1 328 ? -6.324 -15.078 17.958 1.00 76.19 328 PHE A N 1
ATOM 2433 C CA . PHE A 1 328 ? -5.643 -14.149 17.054 1.00 76.19 328 PHE A CA 1
ATOM 2434 C C . PHE A 1 328 ? -6.465 -13.743 15.819 1.00 76.19 328 PHE A C 1
ATOM 2436 O O . PHE A 1 328 ? -6.075 -12.816 15.119 1.00 76.19 328 PHE A O 1
ATOM 2443 N N . PHE A 1 329 ? -7.617 -14.371 15.564 1.00 78.00 329 PHE A N 1
ATOM 2444 C CA . PHE A 1 329 ? -8.567 -13.919 14.533 1.00 78.00 329 PHE A CA 1
ATOM 2445 C C . PHE A 1 329 ? -9.599 -12.916 15.078 1.00 78.00 329 PHE A C 1
ATOM 2447 O O . PHE A 1 329 ? -10.491 -12.490 14.349 1.00 78.00 329 PHE A O 1
ATOM 2454 N N . GLY A 1 330 ? -9.498 -12.557 16.362 1.00 76.62 330 GLY A N 1
ATOM 2455 C CA . GLY A 1 330 ? -10.371 -11.600 17.034 1.00 76.62 330 GLY A CA 1
ATOM 2456 C C . GLY A 1 330 ? -9.677 -10.275 17.379 1.00 76.62 330 GLY A C 1
ATOM 2457 O O . GLY A 1 330 ? -8.583 -9.988 16.885 1.00 76.62 330 GLY A O 1
ATOM 2458 N N . PRO A 1 331 ? -10.278 -9.474 18.280 1.00 77.94 331 PRO A N 1
ATOM 2459 C CA . PRO A 1 331 ? -9.771 -8.156 18.671 1.00 77.94 331 PRO A CA 1
ATOM 2460 C C . PRO A 1 331 ? -8.315 -8.157 19.147 1.00 77.94 331 PRO A C 1
ATOM 2462 O O . PRO A 1 331 ? -7.602 -7.194 18.904 1.00 77.94 331 PRO A O 1
ATOM 2465 N N . LEU A 1 332 ? -7.851 -9.242 19.775 1.00 79.81 332 LEU A N 1
ATOM 2466 C CA . LEU A 1 332 ? -6.474 -9.364 20.256 1.00 79.81 332 LEU A CA 1
ATOM 2467 C C . LEU A 1 332 ? -5.453 -9.383 19.111 1.00 79.81 332 LEU A C 1
ATOM 2469 O O . LEU A 1 332 ? -4.448 -8.680 19.178 1.00 79.81 332 LEU A O 1
ATOM 2473 N N . GLY A 1 333 ? -5.711 -10.148 18.047 1.00 82.94 333 GLY A N 1
ATOM 2474 C CA . GLY A 1 333 ? -4.814 -10.181 16.890 1.00 82.94 333 GLY A CA 1
ATOM 2475 C C . GLY A 1 333 ? -4.763 -8.836 16.170 1.00 82.94 333 GLY A C 1
ATOM 2476 O O . GLY A 1 333 ? -3.680 -8.365 15.822 1.00 82.94 333 GLY A O 1
ATOM 2477 N N . VAL A 1 334 ? -5.923 -8.182 16.031 1.00 86.00 334 VAL A N 1
ATOM 2478 C CA . VAL A 1 334 ? -6.010 -6.829 15.464 1.00 86.00 334 VAL A CA 1
ATOM 2479 C C . VAL A 1 334 ? -5.264 -5.823 16.344 1.00 86.00 334 VAL A C 1
ATOM 2481 O O . VAL A 1 334 ? -4.485 -5.034 15.817 1.00 86.00 334 VAL A O 1
ATOM 2484 N N . ALA A 1 335 ? -5.427 -5.888 17.671 1.00 86.56 335 ALA A N 1
ATOM 2485 C CA . ALA A 1 335 ? -4.750 -4.998 18.614 1.00 86.56 335 ALA A CA 1
ATOM 2486 C C . ALA A 1 335 ? -3.230 -5.095 18.486 1.00 86.56 335 ALA A C 1
ATOM 2488 O O . ALA A 1 335 ? -2.565 -4.076 18.348 1.00 86.56 335 ALA A O 1
ATOM 2489 N N . ILE A 1 336 ? -2.677 -6.313 18.494 1.00 85.81 336 ILE A N 1
ATOM 2490 C CA . ILE A 1 336 ? -1.226 -6.524 18.407 1.00 85.81 336 ILE A CA 1
ATOM 2491 C C . ILE A 1 336 ? -0.690 -6.004 17.071 1.00 85.81 336 ILE A C 1
ATOM 2493 O O . ILE A 1 336 ? 0.299 -5.274 17.055 1.00 85.81 336 ILE A O 1
ATOM 2497 N N . ALA A 1 337 ? -1.360 -6.329 15.960 1.00 86.94 337 ALA A N 1
ATOM 2498 C CA . ALA A 1 337 ? -0.963 -5.836 14.645 1.00 86.94 337 ALA A CA 1
ATOM 2499 C C . ALA A 1 337 ? -0.970 -4.298 14.595 1.00 86.94 337 ALA A C 1
ATOM 2501 O O . ALA A 1 337 ? -0.014 -3.685 14.126 1.00 86.94 337 ALA A O 1
ATOM 2502 N N . GLN A 1 338 ? -2.013 -3.663 15.128 1.00 89.44 338 GLN A N 1
ATOM 2503 C CA . GLN A 1 338 ? -2.108 -2.206 15.169 1.00 89.44 338 GLN A CA 1
ATOM 2504 C C . GLN A 1 338 ? -1.067 -1.578 16.102 1.00 89.44 338 GLN A C 1
ATOM 2506 O O . GLN A 1 338 ? -0.453 -0.587 15.724 1.00 89.44 338 GLN A O 1
ATOM 2511 N N . ILE A 1 339 ? -0.808 -2.159 17.277 1.00 90.56 339 ILE A N 1
ATOM 2512 C CA . ILE A 1 339 ? 0.222 -1.666 18.201 1.00 90.56 339 ILE A CA 1
ATOM 2513 C C . ILE A 1 339 ? 1.588 -1.672 17.519 1.00 90.56 339 ILE A C 1
ATOM 2515 O O . ILE A 1 339 ? 2.292 -0.664 17.551 1.00 90.56 339 ILE A O 1
ATOM 2519 N N . LEU A 1 340 ? 1.950 -2.767 16.848 1.00 89.12 340 LEU A N 1
ATOM 2520 C CA . LEU A 1 340 ? 3.214 -2.858 16.115 1.00 89.12 340 LEU A CA 1
ATOM 2521 C C . LEU A 1 340 ? 3.299 -1.832 14.975 1.00 89.12 340 LEU A C 1
ATOM 2523 O O . LEU A 1 340 ? 4.369 -1.276 14.743 1.00 89.12 340 LEU A O 1
ATOM 2527 N N . ALA A 1 341 ? 2.184 -1.549 14.297 1.00 87.81 341 ALA A N 1
ATOM 2528 C CA . ALA A 1 341 ? 2.133 -0.569 13.213 1.00 87.81 341 ALA A CA 1
ATOM 2529 C C . ALA A 1 341 ? 2.192 0.893 13.701 1.00 87.81 341 ALA A C 1
ATOM 2531 O O . ALA A 1 341 ? 2.827 1.727 13.057 1.00 87.81 341 ALA A O 1
ATOM 2532 N N . TYR A 1 342 ? 1.544 1.218 14.825 1.00 90.69 342 TYR A N 1
ATOM 2533 C CA . TYR A 1 342 ? 1.403 2.598 15.308 1.00 90.69 342 TYR A CA 1
ATOM 2534 C C . TYR A 1 342 ? 2.463 3.018 16.331 1.00 90.69 342 TYR A C 1
ATOM 2536 O O . TYR A 1 342 ? 2.744 4.210 16.442 1.00 90.69 342 TYR A O 1
ATOM 2544 N N . THR A 1 343 ? 3.097 2.079 17.041 1.00 91.81 343 THR A N 1
ATOM 2545 C CA . THR A 1 343 ? 4.191 2.384 17.986 1.00 91.81 343 THR A CA 1
ATOM 2546 C C . THR A 1 343 ? 5.329 3.194 17.342 1.00 91.81 343 THR A C 1
ATOM 2548 O O . THR A 1 343 ? 5.749 4.183 17.943 1.00 91.81 343 THR A O 1
ATOM 2551 N N . PRO A 1 344 ? 5.798 2.870 16.121 1.00 90.12 344 PRO A N 1
ATOM 2552 C CA . PRO A 1 344 ? 6.777 3.686 15.403 1.00 90.12 344 PRO A CA 1
ATOM 2553 C C . PRO A 1 344 ? 6.369 5.140 15.195 1.00 90.12 344 PRO A C 1
ATOM 2555 O O . PRO A 1 344 ? 7.179 6.046 15.356 1.00 90.12 344 PRO A O 1
ATOM 2558 N N . ILE A 1 345 ? 5.105 5.363 14.832 1.00 89.81 345 ILE A N 1
ATOM 2559 C CA . ILE A 1 345 ? 4.576 6.700 14.571 1.00 89.81 345 ILE A CA 1
ATOM 2560 C C . ILE A 1 345 ? 4.536 7.483 15.883 1.00 89.81 345 ILE A C 1
ATOM 2562 O O . ILE A 1 345 ? 4.992 8.619 15.921 1.00 89.81 345 ILE A O 1
ATOM 2566 N N . ALA A 1 346 ? 4.068 6.859 16.969 1.00 91.38 346 ALA A N 1
ATOM 2567 C CA . ALA A 1 346 ? 4.092 7.469 18.295 1.00 91.38 346 ALA A CA 1
ATOM 2568 C C . ALA A 1 346 ? 5.522 7.821 18.743 1.00 91.38 346 ALA A C 1
ATOM 2570 O O . ALA A 1 346 ? 5.744 8.922 19.228 1.00 91.38 346 ALA A O 1
ATOM 2571 N N . TYR A 1 347 ? 6.492 6.925 18.531 1.00 91.00 347 TYR A N 1
ATOM 2572 C CA . TYR A 1 347 ? 7.912 7.168 18.816 1.00 91.00 347 TYR A CA 1
ATOM 2573 C C . TYR A 1 347 ? 8.495 8.352 18.032 1.00 91.00 347 TYR A C 1
ATOM 2575 O O . TYR A 1 347 ? 9.285 9.099 18.588 1.00 91.00 347 TYR A O 1
ATOM 2583 N N . LEU A 1 348 ? 8.137 8.521 16.755 1.00 89.06 348 LEU A N 1
ATOM 2584 C CA . LEU A 1 348 ? 8.666 9.609 15.921 1.00 89.06 348 LEU A CA 1
ATOM 2585 C C . LEU A 1 348 ? 8.052 10.978 16.242 1.00 89.06 348 LEU A C 1
ATOM 2587 O O . LEU A 1 348 ? 8.649 12.001 15.916 1.00 89.06 348 LEU A O 1
ATOM 2591 N N . VAL A 1 349 ? 6.840 10.996 16.800 1.00 90.19 349 VAL A N 1
ATOM 2592 C CA . VAL A 1 349 ? 6.118 12.228 17.148 1.00 90.19 349 VAL A CA 1
ATOM 2593 C C . VAL A 1 349 ? 6.499 12.749 18.539 1.00 90.19 349 VAL A C 1
ATOM 2595 O O . VAL A 1 349 ? 6.468 13.962 18.744 1.00 90.19 349 VAL A O 1
ATOM 2598 N N . LEU A 1 350 ? 6.804 11.849 19.481 1.00 86.88 350 LEU A N 1
ATOM 2599 C CA . LEU A 1 350 ? 7.156 12.154 20.876 1.00 86.88 350 LEU A CA 1
ATOM 2600 C C . LEU A 1 350 ? 8.641 12.488 21.049 1.00 86.88 350 LEU A C 1
ATOM 2602 O O . LEU A 1 350 ? 8.919 13.412 21.846 1.00 86.88 350 LEU A O 1
#

Foldseek 3Di:
DDPDPPPPPPQDAFAVQLQVLLVLLLCLLAAHFFFADPDDQPHDDPCRGNVNCCVPDVLSVVLNVLSVQSNVLRHDRDALLVSLQSLLVSLVVNLVSLVVCCVVVVGHGYPSSVSNNLSSLLSNQSSCCSNVVDVDHSVVSSVVSVVVVCCCVPPVVVVVVVVCPQQADPNDRDCPSVVCVVVPCQAQDLADPVDPDGQLVVLQVQLLVQLCVQLVVCVVVVNNVVSNVSSNVSSVVSSVVSSLCRDNHPSVLVVVLCVLLVVLLLVLLVVLLCCLPPNPDPCSVVSLVVLCVLQVDDLVVLLVLLCQCPAQCHCPQCVVVVHGDHPLVDSVVVSVSSSSNRSSVSNVVD

pLDDT: mean 84.48, std 10.53, range [47.12, 98.19]